Protein 3LYE (pdb70)

Sequence (285 aa):
EPFSGAKKLRHLLENTDELIVCPGVYDGLSARTAMELGFKSLYMTGAGTTASRLGQPDLAIAQLHDMRDNADMIANLDPFGPPLIADMDTGYGGPIMVARTVEHYIRSGVAGAHLEDQILTKKVVSRDEYLVRIRAAVATKRRLRSDFVLIARTDALQSLGYEECIERLRAARDEGADVGLLEGFRSKEQAAAAVAALAPWPLLLNSVENGHSPLITVEEAKAMGFRIMIFSFATLAPAYAAIRETLVRLRDHGVVGTPDGITPVRLFEVCGLQDAMEVDNGAGG

Structure (mmCIF, N/CA/C/O backbone):
data_3LYE
#
_entry.id   3LYE
#
_cell.length_a   82.736
_cell.length_b   82.736
_cell.length_c   73.846
_cell.angle_alpha   90.00
_cell.angle_beta   90.00
_cell.angle_gamma   90.00
#
_symmetry.space_group_name_H-M   'P 42 21 2'
#
loop_
_entity.id
_entity.type
_entity.pdbx_description
1 polymer 'Oxaloacetate acetyl hydrolase'
2 non-polymer 'CALCIUM ION'
3 water water
#
loop_
_atom_site.group_PDB
_atom_site.id
_atom_site.type_symbol
_atom_site.label_atom_id
_atom_site.label_alt_id
_atom_site.label_comp_id
_atom_site.label_asym_id
_atom_site.label_entity_id
_atom_site.label_seq_id
_atom_site.pdbx_PDB_ins_code
_atom_site.Cartn_x
_atom_site.Cartn_y
_atom_site.Cartn_z
_atom_site.occupancy
_atom_site.B_iso_or_equiv
_atom_site.auth_seq_id
_atom_site.auth_comp_id
_atom_site.auth_asym_id
_atom_site.auth_atom_id
_atom_site.pdbx_PDB_model_num
ATOM 1 N N . GLU A 1 8 ? 23.169 -15.400 -40.160 1.00 32.59 69 GLU A N 1
ATOM 2 C CA . GLU A 1 8 ? 23.963 -14.210 -40.381 1.00 28.70 69 GLU A CA 1
ATOM 3 C C . GLU A 1 8 ? 23.027 -12.989 -40.447 1.00 20.72 69 GLU A C 1
ATOM 4 O O . GLU A 1 8 ? 23.269 -12.074 -39.728 1.00 18.99 69 GLU A O 1
ATOM 10 N N . PRO A 1 9 ? 21.986 -12.944 -41.321 1.00 18.90 70 PRO A N 1
ATOM 11 C CA . PRO A 1 9 ? 21.156 -11.742 -41.252 1.00 16.01 70 PRO A CA 1
ATOM 12 C C . PRO A 1 9 ? 20.311 -11.773 -39.950 1.00 15.06 70 PRO A C 1
ATOM 13 O O . PRO A 1 9 ? 20.073 -12.833 -39.394 1.00 16.54 70 PRO A O 1
ATOM 17 N N . PHE A 1 10 ? 19.872 -10.608 -39.485 1.00 13.30 71 PHE A N 1
ATOM 18 C CA . PHE A 1 10 ? 19.027 -10.488 -38.290 1.00 13.89 71 PHE A CA 1
ATOM 19 C C . PHE A 1 10 ? 19.658 -11.076 -37.060 1.00 13.06 71 PHE A C 1
ATOM 20 O O . PHE A 1 10 ? 18.972 -11.602 -36.168 1.00 17.03 71 PHE A O 1
ATOM 28 N N . SER A 1 11 ? 20.984 -10.955 -36.983 1.00 11.07 72 SER A N 1
ATOM 29 C CA . SER A 1 11 ? 21.734 -11.511 -35.859 1.00 12.80 72 SER A CA 1
ATOM 30 C C . SER A 1 11 ? 22.303 -10.504 -34.876 1.00 11.02 72 SER A C 1
ATOM 31 O O . SER A 1 11 ? 23.307 -10.754 -34.228 1.00 11.18 72 SER A O 1
ATOM 34 N N . GLY A 1 12 ? 21.636 -9.383 -34.715 1.00 10.49 73 GLY A N 1
ATOM 35 C CA . GLY A 1 12 ? 22.114 -8.377 -33.805 1.00 9.29 73 GLY A CA 1
ATOM 36 C C . GLY A 1 12 ? 22.357 -8.833 -32.399 1.00 9.56 73 GLY A C 1
ATOM 37 O O . GLY A 1 12 ? 23.354 -8.439 -31.783 1.00 10.35 73 GLY A O 1
ATOM 38 N N . ALA A 1 13 ? 21.484 -9.677 -31.867 1.00 10.08 74 ALA A N 1
ATOM 39 C CA . ALA A 1 13 ? 21.696 -10.132 -30.492 1.00 9.70 74 ALA A CA 1
ATOM 40 C C . ALA A 1 13 ? 23.026 -10.888 -30.368 1.00 10.46 74 ALA A C 1
ATOM 41 O O . ALA A 1 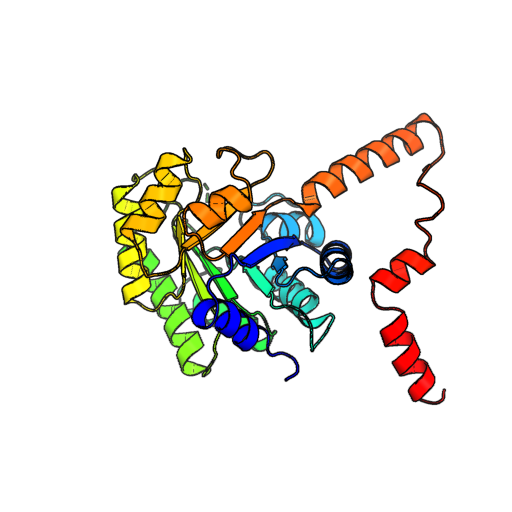13 ? 23.792 -10.687 -29.436 1.00 11.47 74 ALA A O 1
ATOM 43 N N . LYS A 1 14 ? 23.253 -11.796 -31.293 1.00 10.86 75 LYS A N 1
ATOM 44 C CA . LYS A 1 14 ? 24.488 -12.574 -31.310 1.00 13.58 75 LYS A CA 1
ATOM 45 C C . LYS A 1 14 ? 25.687 -11.619 -31.452 1.00 13.72 75 LYS A C 1
ATOM 46 O O . LYS A 1 14 ? 26.721 -11.762 -30.771 1.00 13.72 75 LYS A O 1
ATOM 52 N N . LYS A 1 15 ? 25.570 -10.610 -32.305 1.00 12.27 76 LYS A N 1
ATOM 53 C CA . LYS A 1 15 ? 26.664 -9.666 -32.486 1.00 14.03 76 LYS A CA 1
ATOM 54 C C . LYS A 1 15 ? 26.967 -8.845 -31.252 1.00 13.94 76 LYS A C 1
ATOM 55 O O . LYS A 1 15 ? 28.127 -8.606 -30.919 1.00 14.83 76 LYS A O 1
ATOM 61 N N . LEU A 1 16 ? 25.934 -8.373 -30.583 1.00 11.55 77 LEU A N 1
ATOM 62 C CA . LEU A 1 16 ? 26.144 -7.578 -29.392 1.00 12.28 77 LEU A CA 1
ATOM 63 C C . LEU A 1 16 ? 26.737 -8.452 -28.284 1.00 14.24 77 LEU A C 1
ATOM 64 O O . LEU A 1 16 ? 27.630 -8.046 -27.559 1.00 13.60 77 LEU A O 1
ATOM 69 N N . ARG A 1 17 ? 26.237 -9.667 -28.173 1.00 13.02 78 ARG A N 1
ATOM 70 C CA . ARG A 1 17 ? 26.734 -10.575 -27.143 1.00 12.91 78 ARG A CA 1
ATOM 71 C C . ARG A 1 17 ? 28.213 -10.856 -27.405 1.00 14.83 78 ARG A C 1
ATOM 72 O O . ARG A 1 17 ? 28.985 -10.958 -26.457 1.00 15.70 78 ARG A O 1
ATOM 80 N N . HIS A 1 18 ? 28.610 -10.975 -28.673 1.00 15.64 79 HIS A N 1
ATOM 81 C CA . HIS A 1 18 ? 30.016 -11.218 -29.001 1.00 17.02 79 HIS A CA 1
ATOM 82 C C . HIS A 1 18 ? 30.866 -10.019 -28.522 1.00 17.19 79 HIS A C 1
ATOM 83 O O . HIS A 1 18 ? 31.937 -10.178 -27.917 1.00 19.26 79 HIS A O 1
ATOM 90 N N . LEU A 1 19 ? 30.399 -8.805 -28.802 1.00 16.75 80 LEU A N 1
ATOM 91 C CA . LEU A 1 19 ? 31.152 -7.635 -28.370 1.00 16.92 80 LEU A CA 1
ATOM 92 C C . LEU A 1 19 ? 31.291 -7.626 -26.867 1.00 18.03 80 LEU A C 1
ATOM 93 O O . LEU A 1 19 ? 32.347 -7.301 -26.337 1.00 20.07 80 LEU A O 1
ATOM 98 N N . LEU A 1 20 ? 30.220 -7.977 -26.171 1.00 16.16 81 LEU A N 1
ATOM 99 C CA . LEU A 1 20 ? 30.245 -7.981 -24.71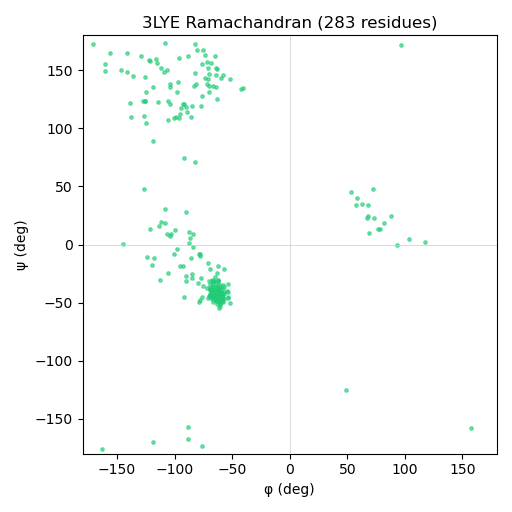8 1.00 16.02 81 LEU A CA 1
ATOM 100 C C . LEU A 1 20 ? 31.109 -9.049 -24.060 1.00 19.73 81 LEU A C 1
ATOM 101 O O . LEU A 1 20 ? 31.863 -8.772 -23.123 1.00 21.92 81 LEU A O 1
ATOM 106 N N . GLU A 1 21 ? 31.031 -10.258 -24.584 1.00 19.53 82 GLU A N 1
ATOM 107 C CA . GLU A 1 21 ? 31.770 -11.378 -24.017 1.00 21.74 82 GLU A CA 1
ATOM 108 C C . GLU A 1 21 ? 33.141 -11.621 -24.551 1.00 24.14 82 GLU A C 1
ATOM 109 O O . GLU A 1 21 ? 34.014 -12.060 -23.813 1.00 26.51 82 GLU A O 1
ATOM 115 N N . ASN A 1 22 ? 33.349 -11.304 -25.819 1.00 24.34 83 ASN A N 1
ATOM 116 C CA . ASN A 1 22 ? 34.648 -11.570 -26.426 1.00 26.63 83 ASN A CA 1
ATOM 117 C C . ASN A 1 22 ? 35.584 -10.400 -26.647 1.00 28.22 83 ASN A C 1
ATOM 118 O O . ASN A 1 22 ? 36.643 -10.561 -27.255 1.00 30.99 83 ASN A O 1
ATOM 123 N N . THR A 1 23 ? 35.202 -9.235 -26.137 1.00 26.53 84 THR A N 1
ATOM 124 C CA . THR A 1 23 ? 36.043 -8.055 -26.260 1.00 26.84 84 THR A CA 1
ATOM 125 C C . THR A 1 23 ? 35.949 -7.265 -24.960 1.00 27.58 84 THR A C 1
ATOM 126 O O . THR A 1 23 ? 35.078 -7.520 -24.129 1.00 25.69 84 THR A O 1
ATOM 130 N N . ASP A 1 24 ? 36.882 -6.334 -24.771 1.00 28.70 85 ASP A N 1
ATOM 131 C CA . ASP A 1 24 ? 36.882 -5.485 -23.582 1.00 28.67 85 ASP A CA 1
ATOM 132 C C . ASP A 1 24 ? 36.592 -4.038 -24.011 1.00 27.60 85 ASP A C 1
ATOM 133 O O . ASP A 1 24 ? 36.786 -3.086 -23.250 1.00 29.13 85 ASP A O 1
ATOM 138 N N . GLU A 1 25 ? 36.084 -3.875 -25.219 1.00 25.43 86 GLU A N 1
ATOM 139 C CA . GLU A 1 25 ? 35.819 -2.527 -25.668 1.00 26.72 86 GLU A CA 1
ATOM 140 C C . GLU A 1 25 ? 34.584 -1.905 -25.077 1.00 22.04 86 GLU A C 1
ATOM 141 O O . GLU A 1 25 ? 33.706 -2.583 -24.565 1.00 20.58 86 GLU A O 1
ATOM 147 N N . LEU A 1 26 ? 34.603 -0.582 -25.044 1.00 21.01 87 LEU A N 1
ATOM 148 C CA . LEU A 1 26 ? 33.455 0.181 -24.545 1.00 18.17 87 LEU A CA 1
ATOM 149 C C . LEU A 1 26 ? 32.584 0.278 -25.794 1.00 18.81 87 LEU A C 1
ATOM 150 O O . LEU A 1 26 ? 32.984 0.862 -26.789 1.00 19.54 87 LEU A O 1
ATOM 155 N N . ILE A 1 27 ? 31.379 -0.264 -25.725 1.00 16.73 88 ILE A N 1
ATOM 156 C CA . ILE A 1 27 ? 30.451 -0.262 -26.869 1.00 15.54 88 ILE A CA 1
ATOM 157 C C . ILE A 1 27 ? 29.681 1.055 -26.840 1.00 14.35 88 ILE A C 1
ATOM 158 O O . ILE A 1 27 ? 28.847 1.247 -25.965 1.00 16.50 88 ILE A O 1
ATOM 163 N N . VAL A 1 28 ? 29.967 1.939 -27.802 1.00 14.09 89 VAL A N 1
ATOM 164 C CA . VAL A 1 28 ? 29.382 3.262 -27.894 1.00 13.56 89 VAL A CA 1
ATOM 165 C C . VAL A 1 28 ? 28.145 3.211 -28.771 1.00 12.84 89 VAL A C 1
ATOM 166 O O . VAL A 1 28 ? 28.211 2.902 -29.952 1.00 13.63 89 VAL A O 1
ATOM 170 N N . CYS A 1 29 ? 27.021 3.600 -28.182 1.00 10.31 90 CYS A N 1
ATOM 171 C CA . CYS A 1 29 ? 25.737 3.565 -28.860 1.00 10.35 90 CYS A CA 1
ATOM 172 C C . CYS A 1 29 ? 25.022 4.880 -28.879 1.00 9.70 90 CYS A C 1
ATOM 173 O O . CYS A 1 29 ? 24.451 5.283 -27.877 1.00 11.79 90 CYS A O 1
ATOM 176 N N . PRO A 1 30 ? 25.030 5.523 -30.027 1.00 9.54 91 PRO A N 1
ATOM 177 C CA . PRO A 1 30 ? 24.321 6.802 -30.077 1.00 10.16 91 PRO A CA 1
ATOM 178 C C . PRO A 1 30 ? 22.812 6.591 -30.013 1.00 9.56 91 PRO A C 1
ATOM 179 O O . PRO A 1 30 ? 22.294 5.610 -30.577 1.00 9.47 91 PRO A O 1
ATOM 183 N N . GLY A 1 31 ? 22.126 7.494 -29.316 1.00 7.90 92 GLY A N 1
ATOM 184 C CA . GLY A 1 31 ? 20.678 7.432 -29.228 1.00 8.87 92 GLY A CA 1
ATOM 185 C C . GLY A 1 31 ? 20.040 7.944 -30.507 1.00 9.34 92 GLY A C 1
ATOM 186 O O . GLY A 1 31 ? 20.215 9.077 -30.885 1.00 12.37 92 GLY A O 1
ATOM 187 N N . VAL A 1 32 ? 19.290 7.070 -31.147 1.00 8.37 93 VAL A N 1
ATOM 188 C CA . VAL A 1 32 ? 18.565 7.297 -32.376 1.00 7.81 93 VAL A CA 1
ATOM 189 C C . VAL A 1 32 ? 17.081 7.151 -32.076 1.00 8.39 93 VAL A C 1
ATOM 190 O O . VAL A 1 32 ? 16.694 6.482 -31.138 1.00 9.58 93 VAL A O 1
ATOM 194 N N . TYR A 1 33 ? 16.253 7.718 -32.941 1.00 7.64 94 TYR A N 1
ATOM 195 C CA . TYR A 1 33 ? 14.839 7.723 -32.690 1.00 8.03 94 TYR A CA 1
ATOM 196 C C . TYR A 1 33 ? 13.924 7.601 -33.888 1.00 6.99 94 TYR A C 1
ATOM 197 O O . TYR A 1 33 ? 12.696 7.581 -33.730 1.00 8.35 94 TYR A O 1
ATOM 206 N N . ASP A 1 34 ? 14.500 7.493 -35.077 1.00 7.41 95 ASP A N 1
ATOM 207 C CA . ASP A 1 34 ? 13.737 7.395 -36.312 1.00 6.91 95 ASP A CA 1
ATOM 208 C C . ASP A 1 34 ? 14.638 6.867 -37.400 1.00 8.23 95 ASP A C 1
ATOM 209 O O . ASP A 1 34 ? 15.822 6.538 -37.136 1.00 7.46 95 ASP A O 1
ATOM 214 N N . GLY A 1 35 ? 14.127 6.801 -38.615 1.00 6.95 96 GLY A N 1
ATOM 215 C CA . GLY A 1 35 ? 14.906 6.248 -39.692 1.00 8.57 96 GLY A CA 1
ATOM 216 C C . GLY A 1 35 ? 16.079 7.107 -40.119 1.00 8.47 96 GLY A C 1
ATOM 217 O O . GLY A 1 35 ? 17.156 6.598 -40.378 1.00 9.09 96 GLY A O 1
ATOM 218 N N . LEU A 1 36 ? 15.882 8.417 -40.126 1.00 7.92 97 LEU A N 1
ATOM 219 C CA . LEU A 1 36 ? 16.941 9.317 -40.523 1.00 9.46 97 LEU A CA 1
ATOM 220 C C . LEU A 1 36 ? 18.096 9.290 -39.529 1.00 8.72 97 LEU A C 1
ATOM 221 O O . LEU A 1 36 ? 19.253 9.163 -39.906 1.00 9.53 97 LEU A O 1
ATOM 226 N N . SER A 1 37 ? 17.788 9.427 -38.250 1.00 8.56 98 SER A N 1
ATOM 227 C CA . SER A 1 37 ? 18.837 9.408 -37.238 1.00 8.40 98 SER A CA 1
ATOM 228 C C . SER A 1 37 ? 19.565 8.048 -37.255 1.00 7.61 98 SER A C 1
ATOM 229 O O . SER A 1 37 ? 20.797 7.986 -37.192 1.00 9.06 98 SER A O 1
ATOM 232 N N . ALA A 1 38 ? 18.829 6.955 -37.366 1.00 8.03 99 ALA A N 1
ATOM 233 C CA . ALA A 1 38 ? 19.461 5.647 -37.413 1.00 8.48 99 ALA A CA 1
ATOM 234 C C . ALA A 1 38 ? 20.339 5.474 -38.657 1.00 8.52 99 ALA A C 1
ATOM 235 O O . ALA A 1 38 ? 21.479 4.987 -38.579 1.00 9.38 99 ALA A O 1
ATOM 237 N N . ARG A 1 39 ? 19.827 5.887 -39.811 1.00 8.89 100 ARG A N 1
ATOM 238 C CA . ARG A 1 39 ? 20.599 5.764 -41.051 1.00 8.92 100 ARG A CA 1
ATOM 239 C C . ARG A 1 39 ? 21.875 6.611 -40.987 1.00 8.86 100 ARG A C 1
ATOM 240 O O . ARG A 1 39 ? 22.896 6.234 -41.542 1.00 10.24 100 ARG A O 1
ATOM 248 N N . THR A 1 40 ? 21.799 7.746 -40.308 1.00 8.98 101 THR A N 1
ATOM 249 C CA . THR A 1 40 ? 22.974 8.616 -40.201 1.00 9.37 101 THR A CA 1
ATOM 250 C C . THR A 1 40 ? 24.043 7.941 -39.326 1.00 10.39 101 THR A C 1
ATOM 251 O O . THR A 1 40 ? 25.232 7.933 -39.642 1.00 11.00 101 THR A O 1
ATOM 255 N N . ALA A 1 41 ? 23.628 7.369 -38.208 1.00 9.56 102 ALA A N 1
ATOM 256 C CA . ALA A 1 41 ? 24.562 6.656 -37.338 1.00 10.20 102 ALA A CA 1
ATOM 257 C C . ALA A 1 41 ? 25.204 5.495 -38.103 1.00 10.07 102 ALA A C 1
ATOM 258 O O . ALA A 1 41 ? 26.378 5.196 -37.934 1.00 11.50 102 ALA A O 1
ATOM 260 N N . MET A 1 42 ? 24.418 4.835 -38.954 1.00 10.20 103 MET A N 1
ATOM 261 C CA . MET A 1 42 ? 24.909 3.718 -39.772 1.00 11.83 103 MET A CA 1
ATOM 262 C C . MET A 1 42 ? 25.930 4.213 -40.795 1.00 12.92 103 MET A C 1
ATOM 263 O O . MET A 1 42 ? 26.979 3.605 -40.957 1.00 14.57 103 MET A O 1
ATOM 268 N N . GLU A 1 43 ? 25.630 5.327 -41.449 1.00 12.47 104 GLU A N 1
ATOM 269 C CA . GLU A 1 43 ? 26.512 5.922 -42.444 1.00 13.79 104 GLU A CA 1
ATOM 270 C C . GLU A 1 43 ? 27.884 6.202 -41.823 1.00 13.09 104 GLU A C 1
ATOM 271 O O . GLU A 1 43 ? 28.926 6.001 -42.458 1.00 14.65 104 GLU A O 1
ATOM 277 N N . LEU A 1 44 ? 27.878 6.603 -40.558 1.00 12.84 105 LEU A N 1
ATOM 278 C CA . LEU A 1 44 ? 29.105 6.969 -39.856 1.00 12.94 105 LEU A CA 1
ATOM 279 C C . LEU A 1 44 ? 29.856 5.815 -39.252 1.00 15.38 105 LEU A C 1
ATOM 280 O O . LEU A 1 44 ? 30.928 6.002 -38.684 1.00 16.94 105 LEU A O 1
ATOM 285 N N . GLY A 1 45 ? 29.320 4.610 -39.374 1.00 14.65 106 GLY A N 1
ATOM 286 C CA . GLY A 1 45 ? 29.993 3.444 -38.856 1.00 14.80 106 GLY A CA 1
ATOM 287 C C . GLY A 1 45 ? 29.918 3.039 -37.402 1.00 13.56 106 GLY A C 1
ATOM 288 O O . GLY A 1 45 ? 30.750 2.264 -36.923 1.00 16.23 106 GLY A O 1
ATOM 289 N N . PHE A 1 46 ? 28.932 3.550 -36.685 1.00 13.09 107 PHE A N 1
ATOM 290 C CA . PHE A 1 46 ? 28.761 3.184 -35.285 1.00 13.10 107 PHE A CA 1
ATOM 291 C C . PHE A 1 46 ? 28.546 1.669 -35.257 1.00 14.94 107 PHE A C 1
ATOM 292 O O . PHE A 1 46 ? 27.863 1.119 -36.110 1.00 16.05 107 PHE A O 1
ATOM 300 N N . LYS A 1 47 ? 29.099 1.029 -34.238 1.00 14.50 108 LYS A N 1
ATOM 301 C CA . LYS A 1 47 ? 29.049 -0.428 -34.089 1.00 15.17 108 LYS A CA 1
ATOM 302 C C . LYS A 1 47 ? 27.832 -0.961 -33.409 1.00 12.42 108 LYS A C 1
ATOM 303 O O . LYS A 1 47 ? 27.611 -2.153 -33.420 1.00 13.97 108 LYS A O 1
ATOM 309 N N . SER A 1 48 ? 27.060 -0.080 -32.805 1.00 12.11 109 SER A N 1
ATOM 310 C CA . SER A 1 48 ? 25.828 -0.417 -32.114 1.00 11.35 109 SER A CA 1
ATOM 311 C C . SER A 1 48 ? 25.025 0.862 -32.005 1.00 10.32 109 SER A C 1
ATOM 312 O O . SER A 1 48 ? 25.591 1.954 -31.942 1.00 11.04 109 SER A O 1
ATOM 315 N N . LEU A 1 49 ? 23.712 0.726 -32.003 1.00 9.64 110 LEU A N 1
ATOM 316 C CA . LEU A 1 49 ? 22.807 1.864 -31.903 1.00 8.90 110 LEU A CA 1
ATOM 317 C C . LEU A 1 49 ? 21.926 1.691 -30.681 1.00 8.95 110 LEU A C 1
ATOM 318 O O . LEU A 1 49 ? 21.734 0.563 -30.214 1.00 9.61 110 LEU A O 1
ATOM 323 N N . TYR A 1 50 ? 21.379 2.795 -30.177 1.00 8.73 111 TYR A N 1
ATOM 324 C CA . TYR A 1 50 ? 20.482 2.761 -29.039 1.00 7.97 111 TYR A CA 1
ATOM 325 C C . TYR A 1 50 ? 19.176 3.488 -29.442 1.00 8.76 111 TYR A C 1
ATOM 326 O O . TYR A 1 50 ? 19.204 4.655 -29.882 1.00 10.11 111 TYR A O 1
ATOM 335 N N . MET A 1 51 ? 18.034 2.830 -29.342 1.00 7.74 112 MET A N 1
ATOM 336 C CA . MET A 1 51 ? 16.768 3.470 -29.643 1.00 8.29 112 MET A CA 1
ATOM 337 C C . MET A 1 51 ? 16.177 3.998 -28.355 1.00 8.06 112 MET A C 1
ATOM 338 O O . MET A 1 51 ? 15.810 3.251 -27.443 1.00 8.53 112 MET A O 1
ATOM 343 N N . THR A 1 52 ? 16.020 5.311 -28.310 1.00 9.08 113 THR A N 1
ATOM 344 C CA . THR A 1 52 ? 15.497 5.974 -27.139 1.00 9.48 113 THR A CA 1
ATOM 345 C C . THR A 1 52 ? 13.990 5.969 -27.041 1.00 9.19 113 THR A C 1
ATOM 346 O O . THR A 1 52 ? 13.276 6.031 -28.025 1.00 9.67 113 THR A O 1
ATOM 350 N N . GLY A 1 53 ? 13.495 5.932 -25.813 1.00 10.10 114 GLY A N 1
ATOM 351 C CA . GLY A 1 53 ? 12.064 5.977 -25.558 1.00 9.84 114 GLY A CA 1
ATOM 352 C C . GLY A 1 53 ? 11.535 7.404 -25.726 1.00 9.45 114 GLY A C 1
ATOM 353 O O . GLY A 1 53 ? 10.482 7.626 -26.322 1.00 9.03 114 GLY A O 1
ATOM 354 N N . ALA A 1 54 ? 12.244 8.387 -25.177 1.00 8.30 115 ALA A N 1
ATOM 355 C CA . ALA A 1 54 ? 11.815 9.778 -25.290 1.00 8.43 115 ALA A CA 1
ATOM 356 C C . ALA A 1 54 ? 11.796 10.189 -26.746 1.00 8.87 115 ALA A C 1
ATOM 357 O O . ALA A 1 54 ? 10.920 10.914 -27.163 1.00 8.55 115 ALA A O 1
ATOM 359 N N . GLY A 1 55 ? 12.798 9.756 -27.506 1.00 8.89 116 GLY A N 1
ATOM 360 C CA . GLY A 1 55 ? 12.884 10.122 -28.909 1.00 8.19 116 GLY A CA 1
ATOM 361 C C . GLY A 1 55 ? 11.783 9.438 -29.707 1.00 8.05 116 GLY A C 1
ATOM 362 O O . GLY A 1 55 ? 11.176 10.061 -30.593 1.00 8.03 116 GLY A O 1
ATOM 363 N N . THR A 1 56 ? 11.540 8.164 -29.432 1.00 7.60 117 THR A N 1
ATOM 364 C CA . THR A 1 56 ? 10.473 7.470 -30.124 1.00 7.77 117 THR A CA 1
ATOM 365 C C . THR A 1 56 ? 9.141 8.189 -29.863 1.00 7.17 117 THR A C 1
ATOM 366 O O . THR A 1 56 ? 8.342 8.419 -30.773 1.00 8.06 117 THR A O 1
ATOM 370 N N . THR A 1 57 ? 8.923 8.585 -28.610 1.00 7.03 118 THR A N 1
ATOM 371 C CA . THR A 1 57 ? 7.693 9.259 -28.248 1.00 6.92 118 THR A CA 1
ATOM 372 C C . THR A 1 57 ? 7.562 10.622 -28.930 1.00 7.48 118 THR A C 1
ATOM 373 O O . THR A 1 57 ? 6.503 10.962 -29.472 1.00 7.90 118 THR A O 1
ATOM 377 N N . ALA A 1 58 ? 8.637 11.397 -28.893 1.00 7.87 119 ALA A N 1
ATOM 378 C CA . ALA A 1 58 ? 8.593 12.704 -29.503 1.00 8.28 119 ALA A CA 1
ATOM 379 C C . ALA A 1 58 ? 8.395 12.627 -30.999 1.00 8.27 119 ALA A C 1
ATOM 380 O O . ALA A 1 58 ? 7.605 13.410 -31.562 1.00 8.44 119 ALA A O 1
ATOM 382 N N . SER A 1 59 ? 9.115 11.728 -31.650 1.00 7.59 120 SER A N 1
ATOM 383 C CA . SER A 1 59 ? 9.038 11.643 -33.104 1.00 6.97 120 SER A CA 1
ATOM 384 C C . SER A 1 59 ? 7.823 10.927 -33.661 1.00 6.86 120 SER A C 1
ATOM 385 O O . SER A 1 59 ? 7.165 11.447 -34.564 1.00 7.60 120 SER A O 1
ATOM 388 N N . ARG A 1 60 ? 7.542 9.742 -33.140 1.00 7.59 121 ARG A N 1
ATOM 389 C CA . ARG A 1 60 ? 6.397 9.017 -33.629 1.00 7.72 121 ARG A CA 1
ATOM 390 C C . ARG A 1 60 ? 5.078 9.501 -33.126 1.00 8.28 121 ARG A C 1
ATOM 391 O O . ARG A 1 60 ? 4.058 9.361 -33.827 1.00 9.69 121 ARG A O 1
ATOM 399 N N . LEU A 1 61 ? 5.057 10.068 -31.931 1.00 8.10 122 LEU A N 1
ATOM 400 C CA . LEU A 1 61 ? 3.789 10.525 -31.346 1.00 8.39 122 LEU A CA 1
ATOM 401 C C . LEU A 1 61 ? 3.661 12.006 -31.064 1.00 8.59 122 LEU A C 1
ATOM 402 O O . LEU A 1 61 ? 2.570 12.488 -30.816 1.00 9.32 122 LEU A O 1
ATOM 407 N N . GLY A 1 62 ? 4.763 12.725 -31.135 1.00 8.44 123 GLY A N 1
ATOM 408 C CA . GLY A 1 62 ? 4.723 14.141 -30.844 1.00 7.87 123 GLY A CA 1
ATOM 409 C C . GLY A 1 62 ? 4.313 14.455 -29.410 1.00 8.76 123 GLY A C 1
ATOM 410 O O . GLY A 1 62 ? 3.728 15.513 -29.140 1.00 9.53 123 GLY A O 1
ATOM 411 N N . GLN A 1 63 ? 4.720 13.593 -28.476 1.00 8.02 124 GLN A N 1
ATOM 412 C CA . GLN A 1 63 ? 4.360 13.715 -27.087 1.00 7.63 124 GLN A CA 1
ATOM 413 C C . GLN A 1 63 ? 5.555 13.651 -26.152 1.00 8.73 124 GLN A C 1
ATOM 414 O O . GLN A 1 63 ? 6.639 13.261 -26.587 1.00 8.39 124 GLN A O 1
ATOM 420 N N . PRO A 1 64 ? 5.379 14.108 -24.903 1.00 10.69 125 PRO A N 1
ATOM 421 C CA . PRO A 1 64 ? 6.465 14.063 -23.934 1.00 11.00 125 PRO A CA 1
ATOM 422 C C . PRO A 1 64 ? 6.659 12.637 -23.426 1.00 11.66 125 PRO A C 1
ATOM 423 O O . PRO A 1 64 ? 5.784 11.798 -23.542 1.00 11.97 125 PRO A O 1
ATOM 427 N N . ASP A 1 65 ? 7.779 12.415 -22.750 1.00 12.28 126 ASP A N 1
ATOM 428 C CA . ASP A 1 65 ? 8.149 11.083 -22.243 1.00 11.16 126 ASP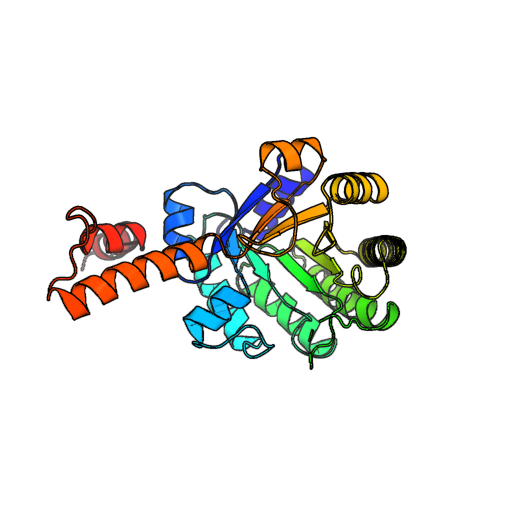 A CA 1
ATOM 429 C C . ASP A 1 65 ? 7.470 10.763 -20.928 1.00 12.90 126 ASP A C 1
ATOM 430 O O . ASP A 1 65 ? 8.122 10.690 -19.905 1.00 15.24 126 ASP A O 1
ATOM 435 N N . LEU A 1 66 ? 6.158 10.529 -21.006 1.00 12.04 127 LEU A N 1
ATOM 436 C CA . LEU A 1 66 ? 5.317 10.254 -19.847 1.00 11.89 127 LEU A CA 1
ATOM 437 C C . LEU A 1 66 ? 4.499 8.965 -19.974 1.00 13.38 127 LEU A C 1
ATOM 438 O O . LEU A 1 66 ? 3.295 8.933 -19.751 1.00 14.87 127 LEU A O 1
ATOM 443 N N . ALA A 1 67 ? 5.158 7.895 -20.381 1.00 13.06 128 ALA A N 1
ATOM 444 C CA . ALA A 1 67 ? 4.517 6.589 -20.545 1.00 12.98 128 ALA A CA 1
ATOM 445 C C . ALA A 1 67 ? 3.354 6.627 -21.522 1.00 13.13 128 ALA A C 1
ATOM 446 O O . ALA A 1 67 ? 2.324 5.995 -21.340 1.00 18.87 128 ALA A O 1
ATOM 448 N N . ILE A 1 68 ? 3.552 7.382 -22.595 1.00 10.58 129 ILE A N 1
ATOM 449 C CA . ILE A 1 68 ? 2.558 7.549 -23.663 1.00 10.22 129 ILE A CA 1
ATOM 450 C C . ILE A 1 68 ? 2.845 6.482 -24.722 1.00 11.31 129 ILE A C 1
ATOM 451 O O . ILE A 1 68 ? 1.911 5.862 -25.266 1.00 12.43 129 ILE A O 1
ATOM 456 N N . ALA A 1 69 ? 4.100 6.291 -25.091 1.00 10.57 130 ALA A N 1
ATOM 457 C CA . ALA A 1 69 ? 4.426 5.222 -26.024 1.00 8.72 130 ALA A CA 1
ATOM 458 C C . ALA A 1 69 ? 4.213 3.892 -25.270 1.00 9.20 130 ALA A C 1
ATOM 459 O O . ALA A 1 69 ? 4.634 3.759 -24.111 1.00 11.91 130 ALA A O 1
ATOM 461 N N . GLN A 1 70 ? 3.587 2.930 -25.935 1.00 8.94 131 GLN A N 1
ATOM 462 C CA . GLN A 1 70 ? 3.346 1.607 -25.350 1.00 9.14 131 GLN A CA 1
ATOM 463 C C . GLN A 1 70 ? 4.068 0.569 -26.203 1.00 9.08 131 GLN A C 1
ATOM 464 O O . GLN A 1 70 ? 4.881 0.920 -27.089 1.00 9.51 131 GLN A O 1
ATOM 470 N N . LEU A 1 71 ? 3.807 -0.700 -25.965 1.00 9.58 132 LEU A N 1
ATOM 471 C CA . LEU A 1 71 ? 4.514 -1.732 -26.705 1.00 9.80 132 LEU A CA 1
ATOM 472 C C . LEU A 1 71 ? 4.446 -1.591 -28.210 1.00 9.45 132 LEU A C 1
ATOM 473 O O . LEU A 1 71 ? 5.468 -1.705 -28.879 1.00 10.41 132 LEU A O 1
ATOM 478 N N . HIS A 1 72 ? 3.274 -1.321 -28.763 1.00 9.48 133 HIS A N 1
ATOM 479 C CA . HIS A 1 72 ? 3.172 -1.226 -30.189 1.00 10.13 133 HIS A CA 1
ATOM 480 C C . HIS A 1 72 ? 4.106 -0.186 -30.775 1.00 9.99 133 HIS A C 1
ATOM 481 O O . HIS A 1 72 ? 4.775 -0.434 -31.782 1.00 9.79 133 HIS A O 1
ATOM 488 N N . ASP A 1 73 ? 4.125 0.996 -30.180 1.00 10.13 134 ASP A N 1
ATOM 489 C CA . ASP A 1 73 ? 4.978 2.067 -30.671 1.00 9.64 134 ASP A CA 1
ATOM 490 C C . ASP A 1 73 ? 6.457 1.755 -30.616 1.00 8.01 134 ASP A C 1
ATOM 491 O O . ASP A 1 73 ? 7.236 2.038 -31.519 1.00 8.99 134 ASP A O 1
ATOM 496 N N . MET A 1 74 ? 6.834 1.197 -29.482 1.00 8.10 135 MET A N 1
ATOM 497 C CA . MET A 1 74 ? 8.232 0.840 -29.265 1.00 7.84 135 MET A CA 1
ATOM 498 C C . MET A 1 74 ? 8.705 -0.286 -30.144 1.00 7.79 135 MET A C 1
ATOM 499 O O . MET A 1 74 ? 9.767 -0.192 -30.751 1.00 8.28 135 MET A O 1
ATOM 504 N N . ARG A 1 75 ? 7.909 -1.332 -30.250 1.00 8.86 136 ARG A N 1
ATOM 505 C CA . ARG A 1 75 ? 8.300 -2.434 -31.092 1.00 8.60 136 ARG A CA 1
ATOM 506 C C . ARG A 1 75 ? 8.318 -1.985 -32.548 1.00 8.61 136 ARG A C 1
ATOM 507 O O . ARG A 1 75 ? 9.211 -2.354 -33.290 1.00 9.35 136 ARG A O 1
ATOM 515 N N . ASP A 1 76 ? 7.331 -1.207 -32.973 1.00 9.45 137 ASP A N 1
ATOM 516 C CA . ASP A 1 76 ? 7.346 -0.793 -34.367 1.00 10.53 137 ASP A CA 1
ATOM 517 C C . ASP A 1 76 ? 8.575 0.011 -34.713 1.00 8.19 137 ASP A C 1
ATOM 518 O O . ASP A 1 76 ? 9.174 -0.180 -35.773 1.00 8.63 137 ASP A O 1
ATOM 523 N N . ASN A 1 77 ? 8.979 0.935 -33.846 1.00 7.61 138 ASN A N 1
ATOM 524 C CA . ASN A 1 77 ? 10.155 1.737 -34.148 1.00 8.13 138 ASN A CA 1
ATOM 525 C C . ASN A 1 77 ? 11.416 0.891 -34.096 1.00 8.14 138 ASN A C 1
ATOM 526 O O . ASN A 1 77 ? 12.301 1.055 -34.923 1.00 8.65 138 ASN A O 1
ATOM 531 N N . ALA A 1 78 ? 11.507 -0.015 -33.142 1.00 7.36 139 ALA A N 1
ATOM 532 C CA . ALA A 1 78 ? 12.687 -0.853 -33.022 1.00 7.07 139 ALA A CA 1
ATOM 533 C C . ALA A 1 78 ? 12.806 -1.835 -34.171 1.00 7.93 139 ALA A C 1
ATOM 534 O O . ALA A 1 78 ? 13.882 -2.078 -34.651 1.00 8.06 139 ALA A O 1
ATOM 536 N N . ASP A 1 79 ? 11.697 -2.401 -34.596 1.00 7.71 140 ASP A N 1
ATOM 537 C CA . ASP A 1 79 ? 11.658 -3.353 -35.702 1.00 8.37 140 ASP A CA 1
ATOM 538 C C . ASP A 1 79 ? 12.153 -2.619 -36.969 1.00 9.63 140 ASP A C 1
ATOM 539 O O . ASP A 1 79 ? 12.945 -3.125 -37.760 1.00 10.85 140 ASP A O 1
ATOM 544 N N . MET A 1 80 ? 11.686 -1.391 -37.146 1.00 7.92 141 MET A N 1
ATOM 545 C CA . MET A 1 80 ? 12.107 -0.612 -38.280 1.00 7.72 141 MET A CA 1
ATOM 546 C C . MET A 1 80 ? 13.617 -0.331 -38.228 1.00 8.37 141 MET A C 1
ATOM 547 O O . MET A 1 80 ? 14.351 -0.586 -39.189 1.00 9.10 141 MET A O 1
ATOM 552 N N . ILE A 1 81 ? 14.089 0.173 -37.101 1.00 8.06 142 ILE A N 1
ATOM 553 C CA . ILE A 1 81 ? 15.492 0.542 -37.011 1.00 7.57 142 ILE A CA 1
ATOM 554 C C . ILE A 1 81 ? 16.459 -0.609 -37.084 1.00 7.27 142 ILE A C 1
ATOM 555 O O . ILE A 1 81 ? 17.455 -0.541 -37.801 1.00 8.37 142 ILE A O 1
ATOM 560 N N . ALA A 1 82 ? 16.180 -1.679 -36.356 1.00 7.48 143 ALA A N 1
ATOM 561 C CA . ALA A 1 82 ? 17.101 -2.793 -36.330 1.00 9.16 143 ALA A CA 1
ATOM 562 C C . ALA A 1 82 ? 17.309 -3.485 -37.631 1.00 9.30 143 ALA A C 1
ATOM 563 O O . ALA A 1 82 ? 18.368 -4.071 -37.844 1.00 9.00 143 ALA A O 1
ATOM 565 N N . ASN A 1 83 ? 16.326 -3.383 -38.516 1.00 7.86 144 ASN A N 1
ATOM 566 C CA . ASN A 1 83 ? 16.357 -4.093 -39.785 1.00 8.32 144 ASN A CA 1
ATOM 567 C C . ASN A 1 83 ? 16.617 -3.310 -41.042 1.00 9.99 144 ASN A C 1
ATOM 568 O O . ASN A 1 83 ? 16.497 -3.840 -42.142 1.00 12.09 144 ASN A O 1
ATOM 573 N N . LEU A 1 84 ? 16.978 -2.058 -40.870 1.00 9.13 145 LEU A N 1
ATOM 574 C CA . LEU A 1 84 ? 17.300 -1.209 -42.014 1.00 8.67 145 LEU A CA 1
ATOM 575 C C . LEU A 1 84 ? 18.365 -1.934 -42.852 1.00 10.04 145 LEU A C 1
ATOM 576 O O . LEU A 1 84 ? 18.321 -1.887 -44.078 1.00 11.74 145 LEU A O 1
ATOM 581 N N . ASP A 1 85 ? 19.329 -2.553 -42.173 1.00 10.02 146 ASP A N 1
ATOM 582 C CA . ASP A 1 85 ? 20.347 -3.337 -42.819 1.00 11.17 146 ASP A CA 1
ATOM 583 C C . ASP A 1 85 ? 20.296 -4.709 -42.101 1.00 13.75 146 ASP A C 1
ATOM 584 O O . ASP A 1 85 ? 20.631 -4.808 -40.928 1.00 14.01 146 ASP A O 1
ATOM 589 N N . PRO A 1 86 ? 19.838 -5.768 -42.789 1.00 13.55 147 PRO A N 1
ATOM 590 C CA . PRO A 1 86 ? 19.799 -7.087 -42.130 1.00 14.01 147 PRO A CA 1
ATOM 591 C C . PRO A 1 86 ? 21.167 -7.544 -41.614 1.00 13.23 147 PRO A C 1
ATOM 592 O O . PRO A 1 86 ? 21.242 -8.419 -40.755 1.00 14.15 147 PRO A O 1
ATOM 596 N N . PHE A 1 87 ? 22.236 -6.972 -42.157 1.00 12.48 148 PHE A N 1
ATOM 597 C CA . PHE A 1 87 ? 23.591 -7.336 -41.759 1.00 14.98 148 PHE A CA 1
ATOM 598 C C . PHE A 1 87 ? 24.280 -6.209 -41.023 1.00 18.44 148 PHE A C 1
ATOM 599 O O . PHE A 1 87 ? 25.491 -6.242 -40.854 1.00 19.29 148 PHE A O 1
ATOM 607 N N . GLY A 1 88 ? 23.495 -5.272 -40.507 1.00 15.92 149 GLY A N 1
ATOM 608 C CA . GLY A 1 88 ? 24.031 -4.125 -39.818 1.00 14.90 149 GLY A CA 1
ATOM 609 C C . GLY A 1 88 ? 24.290 -4.220 -38.339 1.00 13.15 149 GLY A C 1
ATOM 610 O O . GLY A 1 88 ? 24.318 -5.297 -37.770 1.00 13.07 149 GLY A O 1
ATOM 611 N N . PRO A 1 89 ? 24.525 -3.069 -37.715 1.00 13.69 150 PRO A N 1
ATOM 612 C CA . PRO A 1 89 ? 24.840 -3.030 -36.293 1.00 12.34 150 PRO A CA 1
ATOM 613 C C . PRO A 1 89 ? 23.714 -3.371 -35.359 1.00 9.46 150 PRO A C 1
ATOM 614 O O . PRO A 1 89 ? 22.570 -3.086 -35.668 1.00 11.39 150 PRO A O 1
ATOM 618 N N . PRO A 1 90 ? 24.049 -4.007 -34.218 1.00 8.91 151 PRO A N 1
ATOM 619 C CA . PRO A 1 90 ? 23.022 -4.342 -33.253 1.00 9.52 151 PRO A CA 1
ATOM 620 C C . PRO A 1 90 ? 22.346 -3.098 -32.666 1.00 8.73 151 PRO A C 1
ATOM 621 O O . PRO A 1 90 ? 22.949 -2.024 -32.526 1.00 10.07 151 PRO A O 1
ATOM 625 N N . LEU A 1 91 ? 21.087 -3.284 -32.297 1.00 8.24 152 LEU A N 1
ATOM 626 C CA . LEU A 1 91 ? 20.279 -2.278 -31.689 1.00 8.48 152 LEU A CA 1
ATOM 627 C C . LEU A 1 91 ? 19.875 -2.614 -30.233 1.00 7.94 152 LEU A C 1
ATOM 628 O O . LEU A 1 91 ? 19.357 -3.704 -29.977 1.00 8.64 152 LEU A O 1
ATOM 633 N N . ILE A 1 92 ? 20.218 -1.720 -29.303 1.00 7.60 153 ILE A N 1
ATOM 634 C CA . ILE A 1 92 ? 19.777 -1.828 -27.926 1.00 7.10 153 ILE A CA 1
ATOM 635 C C . ILE A 1 92 ? 18.556 -0.882 -27.882 1.00 6.92 153 ILE A C 1
ATOM 636 O O . ILE A 1 92 ? 18.672 0.265 -28.354 1.00 8.87 153 ILE A O 1
ATOM 641 N N . ALA A 1 93 ? 17.417 -1.319 -27.338 1.00 7.79 154 ALA A N 1
ATOM 642 C CA . ALA A 1 93 ? 16.243 -0.486 -27.253 1.00 8.42 154 ALA A CA 1
ATOM 643 C C . ALA A 1 93 ? 15.707 -0.379 -25.849 1.00 9.30 154 ALA A C 1
ATOM 644 O O . ALA A 1 93 ? 15.798 -1.309 -25.062 1.00 10.56 154 ALA A O 1
ATOM 646 N N . ASP A 1 94 ? 15.200 0.802 -25.524 1.00 8.35 155 ASP A N 1
ATOM 647 C CA . ASP A 1 94 ? 14.545 0.999 -24.255 1.00 8.10 155 ASP A CA 1
ATOM 648 C C . ASP A 1 94 ? 13.299 0.105 -24.242 1.00 9.52 155 ASP A C 1
ATOM 649 O O . ASP A 1 94 ? 12.630 -0.008 -25.285 1.00 8.62 155 ASP A O 1
ATOM 654 N N . MET A 1 95 ? 13.047 -0.607 -23.141 1.00 8.46 156 MET A N 1
ATOM 655 C CA . MET A 1 95 ? 11.821 -1.378 -23.004 1.00 8.54 156 MET A CA 1
ATOM 656 C C . MET A 1 95 ? 11.046 -0.897 -21.753 1.00 8.79 156 MET A C 1
ATOM 657 O O . MET A 1 95 ? 10.129 -1.551 -21.275 1.00 9.48 156 MET A O 1
ATOM 662 N N . ASP A 1 96 ? 11.460 0.255 -21.218 1.00 9.37 157 ASP A N 1
ATOM 663 C CA . ASP A 1 96 ? 10.779 0.856 -20.087 1.00 9.62 157 ASP A CA 1
ATOM 664 C C . ASP A 1 96 ? 10.545 -0.173 -18.960 1.00 10.36 157 ASP A C 1
ATOM 665 O O . ASP A 1 96 ? 11.527 -0.746 -18.487 1.00 11.09 157 ASP A O 1
ATOM 670 N N . THR A 1 97 ? 9.306 -0.345 -18.510 1.00 9.39 158 THR A N 1
ATOM 671 C CA . THR A 1 97 ? 9.010 -1.289 -17.465 1.00 10.62 158 THR A CA 1
ATOM 672 C C . THR A 1 97 ? 8.357 -2.569 -18.042 1.00 11.62 158 THR A C 1
ATOM 673 O O . THR A 1 97 ? 7.926 -3.453 -17.293 1.00 11.66 158 THR A O 1
ATOM 677 N N . GLY A 1 98 ? 8.341 -2.709 -19.366 1.00 9.57 159 GLY A N 1
ATOM 678 C CA . GLY A 1 98 ? 7.730 -3.873 -19.962 1.00 9.91 159 GLY A CA 1
ATOM 679 C C . GLY A 1 98 ? 6.279 -3.685 -20.341 1.00 11.18 159 GLY A C 1
ATOM 680 O O . GLY A 1 98 ? 5.646 -4.626 -20.787 1.00 11.97 159 GLY A O 1
ATOM 681 N N . TYR A 1 99 ? 5.737 -2.500 -20.085 1.00 11.07 160 TYR A N 1
ATOM 682 C CA . TYR A 1 99 ? 4.375 -2.140 -20.488 1.00 11.31 160 TYR A CA 1
ATOM 683 C C . TYR A 1 99 ? 3.221 -2.855 -19.842 1.00 11.65 160 TYR A C 1
ATOM 684 O O . TYR A 1 99 ? 2.134 -2.878 -20.374 1.00 15.29 160 TYR A O 1
ATOM 693 N N . GLY A 1 100 ? 3.461 -3.393 -18.673 1.00 11.03 161 GLY A N 1
ATOM 694 C CA . GLY A 1 100 ? 2.434 -4.092 -17.928 1.00 11.10 161 GLY A CA 1
ATOM 695 C C . GLY A 1 100 ? 3.052 -5.073 -16.932 1.00 12.17 161 GLY A C 1
ATOM 696 O O . GLY A 1 100 ? 4.207 -4.929 -16.529 1.00 13.63 161 GLY A O 1
ATOM 697 N N . GLY A 1 101 ? 2.271 -6.068 -16.533 1.00 12.48 162 GLY A N 1
ATOM 698 C CA . GLY A 1 101 ? 2.705 -7.102 -15.614 1.00 12.29 162 GLY A CA 1
ATOM 699 C C . GLY A 1 101 ? 3.600 -8.063 -16.380 1.00 11.45 162 GLY A C 1
ATOM 700 O O . GLY A 1 101 ? 3.941 -7.866 -17.548 1.00 10.95 162 GLY A O 1
ATOM 701 N N . PRO A 1 102 ? 3.979 -9.158 -15.738 1.00 10.89 163 PRO A N 1
ATOM 702 C CA . PRO A 1 102 ? 4.869 -10.144 -16.358 1.00 11.54 163 PRO A CA 1
ATOM 703 C C . PRO A 1 102 ? 4.422 -10.663 -17.705 1.00 11.10 163 PRO A C 1
ATOM 704 O O . PRO A 1 102 ? 5.269 -10.949 -18.533 1.00 10.64 163 PRO A O 1
ATOM 708 N N . ILE A 1 103 ? 3.127 -10.795 -17.915 1.00 11.10 164 ILE A N 1
ATOM 709 C CA . ILE A 1 103 ? 2.666 -11.256 -19.219 1.00 10.01 164 ILE A CA 1
ATOM 710 C C . ILE A 1 103 ? 3.120 -10.285 -20.316 1.00 10.12 164 ILE A C 1
ATOM 711 O O . ILE A 1 103 ? 3.536 -10.700 -21.385 1.00 9.90 164 ILE A O 1
ATOM 716 N N . MET A 1 104 ? 3.036 -8.998 -20.000 1.00 9.83 165 MET A N 1
ATOM 717 C CA . MET A 1 104 ? 3.448 -7.954 -20.939 1.00 9.24 165 MET A CA 1
ATOM 718 C C . MET A 1 104 ? 4.964 -7.828 -21.037 1.00 9.10 165 MET A C 1
ATOM 719 O O . MET A 1 104 ? 5.485 -7.561 -22.110 1.00 8.90 165 MET A O 1
ATOM 724 N N . VAL A 1 105 ? 5.673 -8.025 -19.928 1.00 9.20 166 VAL A N 1
ATOM 725 C CA . VAL A 1 105 ? 7.128 -7.978 -19.961 1.00 8.82 166 VAL A CA 1
ATOM 726 C C . VAL A 1 105 ? 7.607 -9.053 -20.934 1.00 8.82 166 VAL A C 1
ATOM 727 O O . VAL A 1 105 ? 8.459 -8.842 -21.772 1.00 9.01 166 VAL A O 1
ATOM 731 N N . ALA A 1 106 ? 7.080 -10.263 -20.751 1.00 9.01 167 ALA A N 1
ATOM 732 C CA . ALA A 1 106 ? 7.425 -11.384 -21.611 1.00 8.78 167 ALA A CA 1
ATOM 733 C C . ALA A 1 106 ? 7.068 -11.111 -23.067 1.00 8.01 167 ALA A C 1
ATOM 734 O O . ALA A 1 106 ? 7.863 -11.373 -23.965 1.00 9.78 167 ALA A O 1
ATOM 736 N N . ARG A 1 107 ? 5.875 -10.578 -23.304 1.00 8.09 168 ARG A N 1
ATOM 737 C CA . ARG A 1 107 ? 5.444 -10.256 -24.665 1.00 7.42 168 ARG A CA 1
ATOM 738 C C . ARG A 1 107 ? 6.411 -9.264 -25.307 1.00 7.60 168 ARG A C 1
ATOM 739 O O . ARG A 1 107 ? 6.770 -9.405 -26.442 1.00 8.63 168 ARG A O 1
ATOM 747 N N . THR A 1 108 ? 6.824 -8.262 -24.541 1.00 8.37 169 THR A N 1
ATOM 748 C CA . THR A 1 108 ? 7.739 -7.248 -25.029 1.00 8.08 169 THR A CA 1
ATOM 749 C C . THR A 1 108 ? 9.075 -7.873 -25.426 1.00 8.48 169 THR A C 1
ATOM 750 O O . THR A 1 108 ? 9.591 -7.617 -26.506 1.00 8.49 169 THR A O 1
ATOM 754 N N . VAL A 1 109 ? 9.644 -8.699 -24.542 1.00 7.75 170 VAL A N 1
ATOM 755 C CA . VAL A 1 109 ? 10.904 -9.321 -24.847 1.00 7.81 170 VAL A CA 1
ATOM 756 C C . VAL A 1 109 ? 10.757 -10.213 -26.082 1.00 8.39 170 VAL A C 1
ATOM 757 O O . VAL A 1 109 ? 11.623 -10.196 -26.945 1.00 8.53 170 VAL A O 1
ATOM 761 N N . GLU A 1 110 ? 9.682 -11.001 -26.146 1.00 7.66 171 GLU A N 1
ATOM 762 C CA . GLU A 1 110 ? 9.485 -11.883 -27.282 1.00 7.80 171 GLU A CA 1
ATOM 763 C C . GLU A 1 110 ? 9.402 -11.074 -28.567 1.00 8.74 171 GLU A C 1
ATOM 764 O O . GLU A 1 110 ? 9.989 -11.457 -29.572 1.00 9.09 171 GLU A O 1
ATOM 770 N N . HIS A 1 111 ? 8.618 -9.996 -28.568 1.00 8.06 172 HIS A N 1
ATOM 771 C CA . HIS A 1 111 ? 8.460 -9.161 -29.758 1.00 7.84 172 HIS A CA 1
ATOM 772 C C . HIS A 1 111 ? 9.778 -8.491 -30.174 1.00 8.37 172 HIS A C 1
ATOM 773 O O . HIS A 1 111 ? 10.109 -8.420 -31.349 1.00 8.54 172 HIS A O 1
ATOM 780 N N . TYR A 1 112 ? 10.534 -8.028 -29.191 1.00 8.10 173 TYR A N 1
ATOM 781 C CA . TYR A 1 112 ? 11.824 -7.408 -29.470 1.00 7.75 173 TYR A CA 1
ATOM 782 C C . TYR A 1 112 ? 12.736 -8.475 -30.094 1.00 7.29 173 TYR A C 1
ATOM 783 O O . TYR A 1 112 ? 13.422 -8.227 -31.095 1.00 7.90 173 TYR A O 1
ATOM 792 N N . ILE A 1 113 ? 12.777 -9.653 -29.496 1.00 7.91 174 ILE A N 1
ATOM 793 C CA . ILE A 1 113 ? 13.614 -10.719 -30.030 1.00 8.04 174 ILE A CA 1
ATOM 794 C C . ILE A 1 113 ? 13.251 -11.061 -31.480 1.00 7.99 174 ILE A C 1
ATOM 795 O O . ILE A 1 113 ? 14.130 -11.167 -32.343 1.00 9.81 174 ILE A O 1
ATOM 800 N N . ARG A 1 114 ? 11.961 -11.262 -31.723 1.00 9.44 175 ARG A N 1
ATOM 801 C CA . ARG A 1 114 ? 11.431 -11.578 -33.054 1.00 11.12 175 ARG A CA 1
ATOM 802 C C . ARG A 1 114 ? 11.781 -10.507 -34.072 1.00 10.73 175 ARG A C 1
ATOM 803 O O . ARG A 1 114 ? 11.976 -10.802 -35.258 1.00 13.15 175 ARG A O 1
ATOM 811 N N . SER A 1 115 ? 11.807 -9.268 -33.597 1.00 10.31 176 SER A N 1
ATOM 812 C CA . SER A 1 115 ? 12.101 -8.112 -34.437 1.00 10.96 176 SER A CA 1
ATOM 813 C C . SER A 1 115 ? 13.584 -7.835 -34.634 1.00 10.09 176 SER A C 1
ATOM 814 O O . SER A 1 115 ? 13.956 -6.800 -35.160 1.00 11.03 176 SER A O 1
ATOM 817 N N . GLY A 1 116 ? 14.443 -8.745 -34.205 1.00 9.05 177 GLY A N 1
ATOM 818 C CA . GLY A 1 116 ? 15.874 -8.588 -34.388 1.00 8.93 177 GLY A CA 1
ATOM 819 C C . GLY A 1 116 ? 16.567 -7.630 -33.456 1.00 9.35 177 GLY A C 1
ATOM 820 O O . GLY A 1 116 ? 17.717 -7.290 -33.696 1.00 9.54 177 GLY A O 1
ATOM 821 N N . VAL A 1 117 ? 15.890 -7.217 -32.394 1.00 8.74 178 VAL A N 1
ATOM 822 C CA . VAL A 1 117 ? 16.511 -6.307 -31.454 1.00 8.21 178 VAL A CA 1
ATOM 823 C C . VAL A 1 117 ? 17.574 -7.091 -30.664 1.00 7.70 178 VAL A C 1
ATOM 824 O O . VAL A 1 117 ? 17.394 -8.238 -30.310 1.00 9.12 178 VAL A O 1
ATOM 828 N N . ALA A 1 118 ? 18.720 -6.452 -30.466 1.00 7.32 179 ALA A N 1
ATOM 829 C CA . ALA A 1 118 ? 19.854 -7.089 -29.795 1.00 7.99 179 ALA A CA 1
ATOM 830 C C . ALA A 1 118 ? 19.805 -7.148 -28.297 1.00 7.81 179 ALA A C 1
ATOM 831 O O . ALA A 1 118 ? 20.316 -8.098 -27.672 1.00 9.04 179 ALA A O 1
ATOM 833 N N . GLY A 1 119 ? 19.222 -6.148 -27.687 1.00 8.88 180 GLY A N 1
ATOM 834 C CA . GLY A 1 119 ? 19.119 -6.080 -26.253 1.00 8.21 180 GLY A CA 1
ATOM 835 C C . GLY A 1 119 ? 18.197 -4.939 -25.850 1.00 9.16 180 GLY A C 1
ATOM 836 O O . GLY A 1 119 ? 17.764 -4.146 -26.695 1.00 9.30 180 GLY A O 1
ATOM 837 N N . ALA A 1 120 ? 17.898 -4.853 -24.566 1.00 8.19 181 ALA A N 1
ATOM 838 C CA . ALA A 1 120 ? 17.026 -3.814 -24.052 1.00 7.91 181 ALA A CA 1
ATOM 839 C C . ALA A 1 120 ? 17.189 -3.624 -22.575 1.00 8.45 181 ALA A C 1
ATOM 840 O O . ALA A 1 120 ? 17.614 -4.537 -21.875 1.00 9.78 181 ALA A O 1
ATOM 842 N N . HIS A 1 121 ? 16.866 -2.422 -22.088 1.00 8.16 182 HIS A N 1
ATOM 843 C CA . HIS A 1 121 ? 16.913 -2.094 -20.661 1.00 9.34 182 HIS A CA 1
ATOM 844 C C . HIS A 1 121 ? 15.497 -2.064 -20.093 1.00 8.95 182 HIS A C 1
ATOM 845 O O . HIS A 1 121 ? 14.560 -1.493 -20.671 1.00 9.32 182 HIS A O 1
ATOM 852 N N . LEU A 1 122 ? 15.390 -2.683 -18.916 1.00 9.45 183 LEU A N 1
ATOM 853 C CA . LEU A 1 122 ? 14.141 -2.885 -18.159 1.00 8.82 183 LEU A CA 1
ATOM 854 C C . LEU A 1 122 ? 14.360 -2.333 -16.771 1.00 10.13 183 LEU A C 1
ATOM 855 O O . LEU A 1 122 ? 15.275 -2.757 -16.088 1.00 11.29 183 LEU A O 1
ATOM 860 N N . GLU A 1 123 ? 13.503 -1.409 -16.369 1.00 11.70 184 GLU A N 1
ATOM 861 C CA . GLU A 1 123 ? 13.620 -0.699 -15.122 1.00 11.57 184 GLU A CA 1
ATOM 862 C C . GLU A 1 123 ? 12.650 -1.014 -14.034 1.00 14.41 184 GLU A C 1
ATOM 863 O O . GLU A 1 123 ? 11.724 -1.805 -14.202 1.00 14.87 184 GLU A O 1
ATOM 869 N N . ASP A 1 124 ? 12.941 -0.407 -12.882 1.00 16.06 185 ASP A N 1
ATOM 870 C CA . ASP A 1 124 ? 12.158 -0.565 -11.671 1.00 16.94 185 ASP A CA 1
ATOM 871 C C . ASP A 1 124 ? 11.187 0.562 -11.383 1.00 18.50 185 ASP A C 1
ATOM 872 O O . ASP A 1 124 ? 10.650 0.619 -10.292 1.00 20.45 185 ASP A O 1
ATOM 877 N N . GLN A 1 125 ? 10.931 1.450 -12.339 1.00 19.51 186 GLN A N 1
ATOM 878 C CA . GLN A 1 125 ? 9.979 2.535 -12.074 1.00 20.76 186 GLN A CA 1
ATOM 879 C C . GLN A 1 125 ? 8.532 2.075 -12.057 1.00 23.11 186 GLN A C 1
ATOM 880 O O . GLN A 1 125 ? 8.199 1.001 -12.549 1.00 26.16 186 GLN A O 1
ATOM 886 N N . ILE A 1 126 ? 7.655 2.894 -11.496 1.00 22.52 187 ILE A N 1
ATOM 887 C CA . ILE A 1 126 ? 6.252 2.545 -11.469 1.00 25.52 187 ILE A CA 1
ATOM 888 C C . ILE A 1 126 ? 5.847 2.698 -12.929 1.00 28.33 187 ILE A C 1
ATOM 889 O O . ILE A 1 126 ? 6.414 3.506 -13.656 1.00 31.07 187 ILE A O 1
ATOM 894 N N . LEU A 1 127 ? 4.851 1.950 -13.355 1.00 27.85 188 LEU A N 1
ATOM 895 C CA . LEU A 1 127 ? 4.427 2.013 -14.744 1.00 34.69 188 LEU A CA 1
ATOM 896 C C . LEU A 1 127 ? 3.449 3.138 -15.039 1.00 40.09 188 LEU A C 1
ATOM 897 O O . LEU A 1 127 ? 3.393 3.667 -16.153 1.00 42.75 188 LEU A O 1
ATOM 902 N N . THR A 1 128 ? 2.691 3.487 -14.014 1.00 41.94 189 THR A N 1
ATOM 903 C CA . THR A 1 128 ? 1.683 4.528 -14.053 1.00 48.53 189 THR A CA 1
ATOM 904 C C . THR A 1 128 ? 2.279 5.912 -14.166 1.00 50.81 189 THR A C 1
ATOM 905 O O . THR A 1 128 ? 1.590 6.847 -14.569 1.00 53.60 189 THR A O 1
ATOM 909 N N . LYS A 1 137 ? 11.171 10.625 -8.599 1.00 42.90 198 LYS A N 1
ATOM 910 C CA . LYS A 1 137 ? 11.200 9.358 -9.335 1.00 41.79 198 LYS A CA 1
ATOM 911 C C . LYS A 1 137 ? 10.971 8.174 -8.396 1.00 39.50 198 LYS A C 1
ATOM 912 O O . LYS A 1 137 ? 11.821 7.825 -7.579 1.00 40.73 198 LYS A O 1
ATOM 918 N N . LYS A 1 138 ? 9.823 7.532 -8.584 1.00 36.16 199 LYS A N 1
ATOM 919 C CA . LYS A 1 138 ? 9.389 6.404 -7.770 1.00 33.11 199 LYS A CA 1
ATOM 920 C C . LYS A 1 138 ? 9.671 5.044 -8.331 1.00 30.55 199 LYS A C 1
ATOM 921 O O . LYS A 1 138 ? 9.490 4.818 -9.515 1.00 31.04 199 LYS A O 1
ATOM 927 N N . VAL A 1 139 ? 10.077 4.125 -7.461 1.00 25.83 200 VAL A N 1
ATOM 928 C CA . VAL A 1 139 ? 10.363 2.767 -7.911 1.00 23.14 200 VAL A CA 1
ATOM 929 C C . VAL A 1 139 ? 9.508 1.762 -7.156 1.00 23.18 200 VAL A C 1
ATOM 930 O O . VAL A 1 139 ? 9.022 2.027 -6.055 1.00 27.01 200 VAL A O 1
ATOM 934 N N . VAL A 1 140 ? 9.346 0.590 -7.764 1.00 19.90 201 VAL A N 1
ATOM 935 C CA . VAL A 1 140 ? 8.561 -0.471 -7.163 1.00 19.46 201 VAL A CA 1
ATOM 936 C C . VAL A 1 140 ? 9.459 -1.186 -6.166 1.00 18.82 201 VAL A C 1
ATOM 937 O O . VAL A 1 140 ? 10.645 -0.887 -6.049 1.00 21.05 201 VAL A O 1
ATOM 941 N N . SER A 1 141 ? 8.882 -2.101 -5.401 1.00 18.18 202 SER A N 1
ATOM 942 C CA . SER A 1 141 ? 9.666 -2.840 -4.439 1.00 18.81 202 SER A CA 1
ATOM 943 C C . SER A 1 141 ? 10.703 -3.726 -5.147 1.00 18.62 202 SER A C 1
ATOM 944 O O . SER A 1 141 ? 10.582 -4.038 -6.329 1.00 17.81 202 SER A O 1
ATOM 947 N N . ARG A 1 142 ? 11.705 -4.171 -4.406 1.00 20.72 203 ARG A N 1
ATOM 948 C CA . ARG A 1 142 ? 12.730 -5.007 -4.977 1.00 19.79 203 ARG A CA 1
ATOM 949 C C . ARG A 1 142 ? 12.095 -6.276 -5.555 1.00 18.58 203 ARG A C 1
ATOM 950 O O . ARG A 1 142 ? 12.389 -6.695 -6.687 1.00 17.92 203 ARG A O 1
ATOM 958 N N . ASP A 1 143 ? 11.193 -6.885 -4.798 1.00 17.99 204 ASP A N 1
ATOM 959 C CA . ASP A 1 143 ? 10.538 -8.103 -5.274 1.00 17.70 204 ASP A CA 1
ATOM 960 C C . ASP A 1 143 ? 9.719 -7.850 -6.556 1.00 17.21 204 ASP A C 1
ATOM 961 O O . ASP A 1 143 ? 9.731 -8.662 -7.460 1.00 17.18 204 ASP A O 1
ATOM 966 N N . GLU A 1 144 ? 8.983 -6.749 -6.616 1.00 16.39 205 GLU A N 1
ATOM 967 C CA . GLU A 1 144 ? 8.181 -6.427 -7.795 1.00 16.69 205 GLU A CA 1
ATOM 968 C C . GLU A 1 144 ? 9.087 -6.223 -9.013 1.00 16.16 205 GLU A C 1
ATOM 969 O O . GLU A 1 144 ? 8.736 -6.576 -10.136 1.00 16.56 205 GLU A O 1
ATOM 975 N N . TYR A 1 145 ? 10.250 -5.625 -8.793 1.00 15.17 206 TYR A N 1
ATOM 976 C CA . TYR A 1 145 ? 11.181 -5.424 -9.883 1.00 14.20 206 TYR A CA 1
ATOM 977 C C . TYR A 1 145 ? 11.725 -6.761 -10.386 1.00 13.30 206 TYR A C 1
ATOM 978 O O . TYR A 1 145 ? 11.830 -6.989 -11.584 1.00 12.93 206 TYR A O 1
ATOM 987 N N . LEU A 1 146 ? 12.046 -7.660 -9.467 1.00 13.58 207 LEU A N 1
ATOM 988 C CA . LEU A 1 146 ? 12.577 -8.967 -9.830 1.00 12.66 207 LEU A CA 1
ATOM 989 C C . LEU A 1 146 ? 11.552 -9.790 -10.596 1.00 12.49 207 LEU A C 1
ATOM 990 O O . LEU A 1 146 ? 11.953 -10.627 -11.399 1.00 12.60 207 LEU A O 1
ATOM 995 N N . VAL A 1 147 ? 10.262 -9.558 -10.368 1.00 12.48 208 VAL A N 1
ATOM 996 C CA . VAL A 1 147 ? 9.210 -10.245 -11.123 1.00 12.23 208 VAL A CA 1
ATOM 997 C C . VAL A 1 147 ? 9.418 -9.843 -12.611 1.00 12.47 208 VAL A C 1
ATOM 998 O O . VAL A 1 147 ? 9.320 -10.675 -13.512 1.00 13.07 208 VAL A O 1
ATOM 1002 N N . ARG A 1 148 ? 9.673 -8.558 -12.863 1.00 11.43 209 ARG A N 1
ATOM 1003 C CA . ARG A 1 148 ? 9.896 -8.095 -14.234 1.00 12.20 209 ARG A CA 1
ATOM 1004 C C . ARG A 1 148 ? 11.152 -8.737 -14.819 1.00 11.00 209 ARG A C 1
ATOM 1005 O O . ARG A 1 148 ? 11.132 -9.281 -15.942 1.00 11.02 209 ARG A O 1
ATOM 1013 N N . ILE A 1 149 ? 12.247 -8.727 -14.069 1.00 10.94 210 ILE A N 1
ATOM 1014 C CA . ILE A 1 149 ? 13.477 -9.293 -14.578 1.00 10.34 210 ILE A CA 1
ATOM 1015 C C . ILE A 1 149 ? 13.294 -10.792 -14.870 1.00 10.03 210 ILE A C 1
ATOM 1016 O O . ILE A 1 149 ? 13.698 -11.283 -15.919 1.00 10.26 210 ILE A O 1
ATOM 1021 N N . ARG A 1 150 ? 12.673 -11.503 -13.946 1.00 10.41 211 ARG A N 1
ATOM 1022 C CA . ARG A 1 150 ? 12.441 -12.931 -14.089 1.00 11.35 211 ARG A CA 1
ATOM 1023 C C . ARG A 1 150 ? 11.656 -13.254 -15.337 1.00 11.63 211 ARG A C 1
ATOM 1024 O O . ARG A 1 150 ? 11.977 -14.196 -16.057 1.00 11.44 211 ARG A O 1
ATOM 1032 N N . ALA A 1 151 ? 10.592 -12.498 -15.569 1.00 10.32 212 ALA A N 1
ATOM 1033 C CA . ALA A 1 151 ? 9.774 -12.721 -16.753 1.00 9.99 212 ALA A CA 1
ATOM 1034 C C . ALA A 1 151 ? 10.583 -12.533 -18.039 1.00 9.79 212 ALA A C 1
ATOM 1035 O O . ALA A 1 151 ? 10.479 -13.301 -18.985 1.00 10.32 212 ALA A O 1
ATOM 1037 N N . ALA A 1 152 ? 11.387 -11.481 -18.068 1.00 8.78 213 ALA A N 1
ATOM 1038 C CA . ALA A 1 152 ? 12.214 -11.173 -19.208 1.00 8.65 213 ALA A CA 1
ATOM 1039 C C . ALA A 1 152 ? 13.264 -12.246 -19.483 1.00 8.43 213 ALA A C 1
ATOM 1040 O O . ALA A 1 152 ? 13.406 -12.701 -20.626 1.00 9.48 213 ALA A O 1
ATOM 1042 N N . VAL A 1 153 ? 13.990 -12.673 -18.459 1.00 9.08 214 VAL A N 1
ATOM 1043 C CA . VAL A 1 153 ? 15.013 -13.680 -18.589 1.00 8.83 214 VAL A CA 1
ATOM 1044 C C . VAL A 1 153 ? 14.400 -15.007 -19.020 1.00 9.19 214 VAL A C 1
ATOM 1045 O O . VAL A 1 153 ? 14.930 -15.688 -19.900 1.00 10.40 214 VAL A O 1
ATOM 1049 N N . ALA A 1 15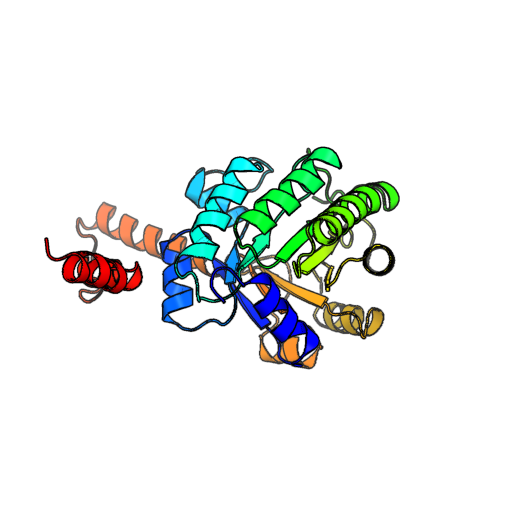4 ? 13.297 -15.403 -18.404 1.00 9.77 215 ALA A N 1
ATOM 1050 C CA . ALA A 1 154 ? 12.681 -16.667 -18.793 1.00 9.25 215 ALA A CA 1
ATOM 1051 C C . ALA A 1 154 ? 12.315 -16.655 -20.265 1.00 10.34 215 ALA A C 1
ATOM 1052 O O . ALA A 1 154 ? 12.400 -17.702 -20.932 1.00 10.59 215 ALA A O 1
ATOM 1054 N N . THR A 1 155 ? 11.839 -15.511 -20.756 1.00 9.41 216 THR A N 1
ATOM 1055 C CA . THR A 1 155 ? 11.472 -15.415 -22.157 1.00 9.10 216 THR A CA 1
ATOM 1056 C C . THR A 1 155 ? 12.660 -15.573 -23.091 1.00 9.93 216 THR A C 1
ATOM 1057 O O . THR A 1 155 ? 12.593 -16.341 -24.063 1.00 9.95 216 THR A O 1
ATOM 1061 N N . LYS A 1 156 ? 13.738 -14.863 -22.805 1.00 9.70 217 LYS A N 1
ATOM 1062 C CA . LYS A 1 156 ? 14.913 -14.963 -23.662 1.00 8.95 217 LYS A CA 1
ATOM 1063 C C . LYS A 1 156 ? 15.441 -16.392 -23.667 1.00 10.55 217 LYS A C 1
ATOM 1064 O O . LYS A 1 156 ? 15.876 -16.886 -24.703 1.00 10.94 217 LYS A O 1
ATOM 1070 N N . ARG A 1 157 ? 15.372 -17.079 -22.526 1.00 9.76 218 ARG A N 1
ATOM 1071 C CA . ARG A 1 157 ? 15.822 -18.462 -22.449 1.00 10.73 218 ARG A CA 1
ATOM 1072 C C . ARG A 1 157 ? 14.897 -19.405 -23.231 1.00 11.55 218 ARG A C 1
ATOM 1073 O O . ARG A 1 157 ? 15.375 -20.282 -23.984 1.00 13.27 218 ARG A O 1
ATOM 1081 N N . ARG A 1 158 ? 13.581 -19.238 -23.095 1.00 10.71 219 ARG A N 1
ATOM 1082 C CA . ARG A 1 158 ? 12.603 -20.086 -23.796 1.00 11.58 219 ARG A CA 1
ATOM 1083 C C . ARG A 1 158 ? 12.776 -19.960 -25.305 1.00 12.25 219 ARG A C 1
ATOM 1084 O O . ARG A 1 158 ? 12.633 -20.938 -26.055 1.00 13.31 219 ARG A O 1
ATOM 1092 N N . LEU A 1 159 ? 13.137 -18.770 -25.755 1.00 10.91 220 LEU A N 1
ATOM 1093 C CA . LEU A 1 159 ? 13.333 -18.505 -27.189 1.00 12.10 220 LEU A CA 1
ATOM 1094 C C . LEU A 1 159 ? 14.745 -18.812 -27.678 1.00 13.36 220 LEU A C 1
ATOM 1095 O O . LEU A 1 159 ? 15.063 -18.506 -28.829 1.00 14.62 220 LEU A O 1
ATOM 1100 N N . ARG A 1 160 ? 15.615 -19.304 -26.792 1.00 13.13 221 ARG A N 1
ATOM 1101 C CA . ARG A 1 160 ? 16.983 -19.657 -27.166 1.00 14.33 221 ARG A CA 1
ATOM 1102 C C . ARG A 1 160 ? 17.706 -18.514 -27.855 1.00 15.13 221 ARG A C 1
ATOM 1103 O O . ARG A 1 160 ? 18.448 -18.693 -28.800 1.00 17.49 221 ARG A O 1
ATOM 1111 N N . SER A 1 161 ? 17.545 -17.341 -27.270 1.00 12.88 222 SER A N 1
ATOM 1112 C CA . SER A 1 161 ? 18.125 -16.131 -27.807 1.00 10.21 222 SER A CA 1
ATOM 1113 C C . SER A 1 161 ? 19.317 -15.588 -27.041 1.00 12.27 222 SER A C 1
ATOM 1114 O O . SER A 1 161 ? 19.413 -15.765 -25.839 1.00 13.45 222 SER A O 1
ATOM 1117 N N . ASP A 1 162 ? 20.208 -14.923 -27.763 1.00 11.09 223 ASP A N 1
ATOM 1118 C CA . ASP A 1 162 ? 21.384 -14.294 -27.202 1.00 10.89 223 ASP A CA 1
ATOM 1119 C C . ASP A 1 162 ? 21.069 -12.869 -26.714 1.00 9.94 223 ASP A C 1
ATOM 1120 O O . ASP A 1 162 ? 21.960 -12.167 -26.282 1.00 11.09 223 ASP A O 1
ATOM 1125 N N . PHE A 1 163 ? 19.793 -12.486 -26.776 1.00 9.83 224 PHE A N 1
ATOM 1126 C CA . PHE A 1 163 ? 19.315 -11.149 -26.352 1.00 8.72 224 PHE A CA 1
ATOM 1127 C C . PHE A 1 163 ? 20.023 -10.700 -25.069 1.00 8.88 224 PHE A C 1
ATOM 1128 O O . PHE A 1 163 ? 20.041 -11.432 -24.092 1.00 10.58 224 PHE A O 1
ATOM 1136 N N . VAL A 1 164 ? 20.462 -9.442 -25.064 1.00 9.07 225 VAL A N 1
ATOM 1137 C CA . VAL A 1 164 ? 21.161 -8.888 -23.911 1.00 9.16 225 VAL A CA 1
ATOM 1138 C C . VAL A 1 164 ? 20.192 -8.069 -23.069 1.00 9.16 225 VAL A C 1
ATOM 1139 O O . VAL A 1 164 ? 19.731 -6.992 -23.496 1.00 10.11 225 VAL A O 1
ATOM 1143 N N . LEU A 1 165 ? 19.870 -8.592 -21.888 1.00 8.90 226 LEU A N 1
ATOM 1144 C CA . LEU A 1 165 ? 18.963 -7.930 -20.999 1.00 8.54 226 LEU A CA 1
ATOM 1145 C C . LEU A 1 165 ? 19.729 -7.060 -20.029 1.00 10.01 226 LEU A C 1
ATOM 1146 O O . LEU A 1 165 ? 20.585 -7.550 -19.284 1.00 10.71 226 LEU A O 1
ATOM 1151 N N . ILE A 1 166 ? 19.433 -5.770 -20.050 1.00 8.79 227 ILE A N 1
ATOM 1152 C CA . ILE A 1 166 ? 20.044 -4.790 -19.187 1.00 8.94 227 ILE A CA 1
ATOM 1153 C C . ILE A 1 166 ? 19.066 -4.434 -18.104 1.00 9.51 227 ILE A C 1
ATOM 1154 O O . ILE A 1 166 ? 17.938 -3.995 -18.362 1.00 10.70 227 ILE A O 1
ATOM 1159 N N . ALA A 1 167 ? 19.489 -4.667 -16.860 1.00 10.07 228 ALA A N 1
ATOM 1160 C CA . ALA A 1 167 ? 18.688 -4.357 -15.694 1.00 10.91 228 ALA A CA 1
ATOM 1161 C C . ALA A 1 167 ? 18.978 -2.937 -15.270 1.00 11.33 228 ALA A C 1
ATOM 1162 O O . ALA A 1 167 ? 20.080 -2.641 -14.827 1.00 12.66 228 ALA A O 1
ATOM 1164 N N . ARG A 1 168 ? 17.983 -2.079 -15.390 1.00 12.07 229 ARG A N 1
ATOM 1165 C CA . ARG A 1 168 ? 18.105 -0.675 -15.003 1.00 13.43 229 ARG A CA 1
ATOM 1166 C C . ARG A 1 168 ? 17.410 -0.404 -13.675 1.00 13.67 229 ARG A C 1
ATOM 1167 O O . ARG A 1 168 ? 16.318 -0.918 -13.434 1.00 14.98 229 ARG A O 1
ATOM 1175 N N . THR A 1 169 ? 18.066 0.392 -12.830 1.00 14.33 230 THR A N 1
ATOM 1176 C CA . THR A 1 169 ? 17.489 0.785 -11.568 1.00 15.46 230 THR A CA 1
ATOM 1177 C C . THR A 1 169 ? 17.509 2.309 -11.530 1.00 17.34 230 THR A C 1
ATOM 1178 O O . THR A 1 169 ? 18.525 2.962 -11.788 1.00 19.29 230 THR A O 1
ATOM 1182 N N . ASP A 1 170 ? 16.354 2.831 -11.175 1.00 18.19 231 ASP A N 1
ATOM 1183 C CA . ASP A 1 170 ? 16.113 4.253 -11.034 1.00 17.91 231 ASP A CA 1
ATOM 1184 C C . ASP A 1 170 ? 15.970 4.582 -9.546 1.00 19.34 231 ASP A C 1
ATOM 1185 O O . ASP A 1 170 ? 15.465 5.638 -9.198 1.00 22.61 231 ASP A O 1
ATOM 1190 N N . ALA A 1 171 ? 16.448 3.694 -8.676 1.00 18.46 232 ALA A N 1
ATOM 1191 C CA . ALA A 1 171 ? 16.343 3.894 -7.230 1.00 19.05 232 ALA A CA 1
ATOM 1192 C C . ALA A 1 171 ? 17.322 4.859 -6.546 1.00 21.83 232 ALA A C 1
ATOM 1193 O O . ALA A 1 171 ? 17.144 5.153 -5.366 1.00 23.66 232 ALA A O 1
ATOM 1195 N N . LEU A 1 172 ? 18.339 5.355 -7.236 1.00 21.46 233 LEU A N 1
ATOM 1196 C CA . LEU A 1 172 ? 19.295 6.251 -6.580 1.00 23.22 233 LEU A CA 1
ATOM 1197 C C . LEU A 1 172 ? 18.736 7.442 -5.824 1.00 25.44 233 LEU A C 1
ATOM 1198 O O . LEU A 1 172 ? 19.069 7.647 -4.664 1.00 27.37 233 LEU A O 1
ATOM 1203 N N . GLN A 1 173 ? 17.871 8.200 -6.475 1.00 27.37 234 GLN A N 1
ATOM 1204 C CA . GLN A 1 173 ? 17.280 9.388 -5.873 1.00 32.20 234 GLN A CA 1
ATOM 1205 C C . GLN A 1 173 ? 16.465 9.132 -4.614 1.00 33.08 234 GLN A C 1
ATOM 1206 O O . GLN A 1 173 ? 16.699 9.745 -3.571 1.00 36.34 234 GLN A O 1
ATOM 1212 N N . SER A 1 174 ? 15.515 8.212 -4.703 1.00 31.54 235 SER A N 1
ATOM 1213 C CA . SER A 1 174 ? 14.668 7.912 -3.567 1.00 30.91 235 SER A CA 1
ATOM 1214 C C . SER A 1 174 ? 15.146 6.920 -2.523 1.00 33.38 235 SER A C 1
ATOM 1215 O O . SER A 1 174 ? 14.748 7.038 -1.355 1.00 35.22 235 SER A O 1
ATOM 1218 N N . LEU A 1 175 ? 16.021 6.001 -2.910 1.00 30.80 236 LEU A N 1
ATOM 1219 C CA . LEU A 1 175 ? 16.520 4.981 -1.996 1.00 28.12 236 LEU A CA 1
ATOM 1220 C C . LEU A 1 175 ? 18.009 4.948 -1.747 1.00 29.48 236 LEU A C 1
ATOM 1221 O O . LEU A 1 175 ? 18.451 4.335 -0.774 1.00 32.83 236 LEU A O 1
ATOM 1226 N N . GLY A 1 176 ? 18.785 5.583 -2.607 1.00 28.93 237 GLY A N 1
ATOM 1227 C CA . GLY A 1 176 ? 20.220 5.618 -2.430 1.00 27.69 237 GLY A CA 1
ATOM 1228 C C . GLY A 1 176 ? 21.052 4.620 -3.187 1.00 28.46 237 GLY A C 1
ATOM 1229 O O . GLY A 1 176 ? 20.555 3.673 -3.807 1.00 29.36 237 GLY A O 1
ATOM 1230 N N . TYR A 1 177 ? 22.352 4.837 -3.097 1.00 28.65 238 TYR A N 1
ATOM 1231 C CA . TYR A 1 177 ? 23.335 4.011 -3.762 1.00 27.18 238 TYR A CA 1
ATOM 1232 C C . TYR A 1 177 ? 23.337 2.547 -3.349 1.00 27.82 238 TYR A C 1
ATOM 1233 O O . TYR A 1 177 ? 23.262 1.680 -4.211 1.00 28.08 238 TYR A O 1
ATOM 1242 N N . GLU A 1 178 ? 23.388 2.263 -2.054 1.00 27.65 239 GLU A N 1
ATOM 1243 C CA . GLU A 1 178 ? 23.398 0.881 -1.581 1.00 28.17 239 GLU A CA 1
ATOM 1244 C C . GLU A 1 178 ? 22.239 0.082 -2.137 1.00 25.39 239 GLU A C 1
ATOM 1245 O O . GLU A 1 178 ? 22.429 -1.046 -2.560 1.00 25.50 239 GLU A O 1
ATOM 1251 N N . GLU A 1 179 ? 21.036 0.651 -2.099 1.00 23.05 240 GLU A N 1
ATOM 1252 C CA . GLU A 1 179 ? 19.844 -0.017 -2.609 1.00 22.99 240 GLU A CA 1
ATOM 1253 C C . GLU A 1 179 ? 20.026 -0.335 -4.095 1.00 22.33 240 GLU A C 1
ATOM 1254 O O . GLU A 1 179 ? 19.666 -1.419 -4.532 1.00 23.94 240 GLU A O 1
ATOM 1260 N N . CYS A 1 180 ? 20.611 0.593 -4.853 1.00 20.80 241 CYS A N 1
ATOM 1261 C CA . CYS A 1 180 ? 20.826 0.370 -6.279 1.00 19.61 241 CYS A CA 1
ATOM 1262 C C . CYS A 1 180 ? 21.724 -0.818 -6.491 1.00 19.56 241 CYS A C 1
ATOM 1263 O O . CYS A 1 180 ? 21.432 -1.671 -7.320 1.00 19.51 241 CYS A O 1
ATOM 1266 N N . ILE A 1 181 ? 22.817 -0.879 -5.740 1.00 19.89 242 ILE A N 1
ATOM 1267 C CA . ILE A 1 181 ? 23.769 -1.972 -5.851 1.00 20.18 242 ILE A CA 1
ATOM 1268 C C . ILE A 1 181 ? 23.111 -3.309 -5.495 1.00 19.76 242 ILE A C 1
ATOM 1269 O O . ILE A 1 181 ? 23.299 -4.315 -6.194 1.00 19.30 242 ILE A O 1
ATOM 1274 N N . GLU A 1 182 ? 22.310 -3.333 -4.436 1.00 20.50 243 GLU A N 1
ATOM 1275 C CA . GLU A 1 182 ? 21.655 -4.581 -4.045 1.00 21.89 243 GLU A CA 1
ATOM 1276 C C . GLU A 1 182 ? 20.633 -5.000 -5.114 1.00 20.85 243 GLU A C 1
ATOM 1277 O O . GLU A 1 182 ? 20.460 -6.193 -5.388 1.00 20.11 243 GLU A O 1
ATOM 1283 N N . ARG A 1 183 ? 19.954 -4.039 -5.722 1.00 19.47 244 ARG A N 1
ATOM 1284 C CA . ARG A 1 183 ? 18.974 -4.365 -6.765 1.00 18.89 244 ARG A CA 1
ATOM 1285 C C . ARG A 1 183 ? 19.646 -4.934 -8.001 1.00 17.71 244 ARG A C 1
ATOM 1286 O O . ARG A 1 183 ? 19.138 -5.848 -8.625 1.00 17.53 244 ARG A O 1
ATOM 1294 N N . LEU A 1 184 ? 20.793 -4.379 -8.342 1.00 17.62 245 LEU A N 1
ATOM 1295 C CA . LEU A 1 184 ? 21.544 -4.823 -9.496 1.00 15.72 245 LEU A CA 1
ATOM 1296 C C . LEU A 1 184 ? 22.093 -6.222 -9.229 1.00 14.83 245 LEU A C 1
ATOM 1297 O O . LEU A 1 184 ? 22.043 -7.082 -10.098 1.00 15.62 245 LEU A O 1
ATOM 1302 N N . ARG A 1 185 ? 22.610 -6.456 -8.029 1.00 16.31 246 ARG A N 1
ATOM 1303 C CA . ARG A 1 185 ? 23.122 -7.784 -7.714 1.00 16.21 246 ARG A CA 1
ATOM 1304 C C . ARG A 1 185 ? 21.981 -8.802 -7.800 1.00 14.59 246 ARG A C 1
ATOM 1305 O O . ARG A 1 185 ? 22.152 -9.924 -8.313 1.00 15.93 246 ARG A O 1
ATOM 1313 N N . ALA A 1 186 ? 20.810 -8.441 -7.294 1.00 15.26 247 ALA A N 1
ATOM 1314 C CA . ALA A 1 186 ? 19.670 -9.347 -7.330 1.00 14.36 247 ALA A CA 1
ATOM 1315 C C . ALA A 1 186 ? 19.269 -9.611 -8.784 1.00 13.35 247 ALA A C 1
ATOM 1316 O O . ALA A 1 186 ? 18.956 -10.740 -9.153 1.00 14.95 247 ALA A O 1
ATOM 1318 N N . ALA A 1 187 ? 19.274 -8.576 -9.609 1.00 12.67 248 ALA A N 1
ATOM 1319 C CA . ALA A 1 187 ? 18.920 -8.729 -11.028 1.00 12.00 248 ALA A CA 1
ATOM 1320 C C . ALA A 1 187 ? 19.900 -9.626 -11.761 1.00 11.53 248 ALA A C 1
ATOM 1321 O O . ALA A 1 187 ? 19.513 -10.441 -12.588 1.00 12.40 248 ALA A O 1
ATOM 1323 N N . ARG A 1 188 ? 21.176 -9.469 -11.452 1.00 13.05 249 ARG A N 1
ATOM 1324 C CA . ARG A 1 188 ? 22.214 -10.304 -12.022 1.00 13.51 249 ARG A CA 1
ATOM 1325 C C . ARG A 1 188 ? 21.899 -11.792 -11.655 1.00 12.51 249 ARG A C 1
ATOM 1326 O O . ARG A 1 188 ? 21.963 -12.685 -12.510 1.00 13.41 249 ARG A O 1
ATOM 1334 N N . ASP A 1 189 ? 21.547 -12.053 -10.393 1.00 12.92 250 ASP A N 1
ATOM 1335 C CA . ASP A 1 189 ? 21.258 -13.424 -9.969 1.00 13.23 250 ASP A CA 1
ATOM 1336 C C . ASP A 1 189 ? 20.069 -13.991 -10.709 1.00 12.72 250 ASP A C 1
ATOM 1337 O O . ASP A 1 189 ? 20.001 -15.203 -10.961 1.00 13.03 250 ASP A O 1
ATOM 1342 N N . GLU A 1 190 ? 19.123 -13.134 -11.064 1.00 12.20 251 GLU A N 1
ATOM 1343 C CA . GLU A 1 190 ? 17.938 -13.570 -11.803 1.00 11.49 251 GLU A CA 1
ATOM 1344 C C . GLU A 1 190 ? 18.217 -13.798 -13.294 1.00 11.41 251 GLU A C 1
ATOM 1345 O O . GLU A 1 190 ? 17.333 -14.299 -14.002 1.00 11.83 251 GLU A O 1
ATOM 1351 N N . GLY A 1 191 ? 19.391 -13.393 -13.771 1.00 10.80 252 GLY A N 1
ATOM 1352 C CA . GLY A 1 191 ? 19.776 -13.602 -15.151 1.00 10.65 252 GLY A CA 1
ATOM 1353 C C . GLY A 1 191 ? 20.035 -12.391 -16.028 1.00 10.45 252 GLY A C 1
ATOM 1354 O O . GLY A 1 191 ? 20.309 -12.569 -17.200 1.00 11.20 252 GLY A O 1
ATOM 1355 N N . ALA A 1 192 ? 19.948 -11.182 -15.498 1.00 9.96 253 ALA A N 1
ATOM 1356 C CA . ALA A 1 192 ? 20.238 -10.027 -16.307 1.00 10.14 253 ALA A CA 1
ATOM 1357 C C . ALA A 1 192 ? 21.712 -10.103 -16.719 1.00 9.92 253 ALA A C 1
ATOM 1358 O O . ALA A 1 192 ? 22.583 -10.550 -15.960 1.00 12.42 253 ALA A O 1
ATOM 1360 N N . ASP A 1 193 ? 21.990 -9.614 -17.924 1.00 10.74 254 ASP A N 1
ATOM 1361 C CA . ASP A 1 193 ? 23.315 -9.633 -18.491 1.00 11.21 254 ASP A CA 1
ATOM 1362 C C . ASP A 1 193 ? 24.211 -8.436 -18.233 1.00 10.74 254 ASP A C 1
ATOM 1363 O O . ASP A 1 193 ? 25.430 -8.565 -18.250 1.00 12.87 254 ASP A O 1
ATOM 1368 N N . VAL A 1 194 ? 23.589 -7.287 -18.015 1.00 10.90 255 VAL A N 1
ATOM 1369 C CA . VAL A 1 194 ? 24.269 -6.040 -17.789 1.00 11.12 255 VAL A CA 1
ATOM 1370 C C . VAL A 1 194 ? 23.454 -5.210 -16.832 1.00 12.64 255 VAL A C 1
ATOM 1371 O O . VAL A 1 194 ? 22.229 -5.306 -16.816 1.00 12.02 255 VAL A O 1
ATOM 1375 N N . GLY A 1 195 ? 24.109 -4.367 -16.048 1.00 12.89 256 GLY A N 1
ATOM 1376 C CA . GLY A 1 195 ? 23.402 -3.510 -15.133 1.00 12.89 256 GLY A CA 1
ATOM 1377 C C . GLY A 1 195 ? 23.514 -2.041 -15.557 1.00 14.04 256 GLY A C 1
ATOM 1378 O O . GLY A 1 195 ? 24.460 -1.637 -16.241 1.00 14.94 256 GLY A O 1
ATOM 1379 N N . LEU A 1 196 ? 22.502 -1.265 -15.202 1.00 13.47 257 LEU A N 1
ATOM 1380 C CA . LEU A 1 196 ? 22.444 0.159 -15.502 1.00 12.72 257 LEU A CA 1
ATOM 1381 C C . LEU A 1 196 ? 21.916 0.892 -14.272 1.00 14.18 257 LEU A C 1
ATOM 1382 O O . LEU A 1 196 ? 20.769 0.730 -13.876 1.00 14.74 257 LEU A O 1
ATOM 1387 N N . LEU A 1 197 ? 22.808 1.640 -13.626 1.00 16.00 258 LEU A N 1
ATOM 1388 C CA . LEU A 1 197 ? 22.469 2.451 -12.472 1.00 16.99 258 LEU A CA 1
ATOM 1389 C C . LEU A 1 197 ? 22.245 3.818 -13.160 1.00 17.15 258 LEU A C 1
ATOM 1390 O O . LEU A 1 197 ? 23.182 4.453 -13.629 1.00 19.02 258 LEU A O 1
ATOM 1395 N N . GLU A 1 198 ? 20.997 4.234 -13.220 1.00 15.69 259 GLU A N 1
ATOM 1396 C CA . GLU A 1 198 ? 20.606 5.506 -13.877 1.00 18.34 259 GLU A CA 1
ATOM 1397 C C . GLU A 1 198 ? 20.785 6.736 -13.037 1.00 21.49 259 GLU A C 1
ATOM 1398 O O . GLU A 1 198 ? 20.514 6.757 -11.852 1.00 23.47 259 GLU A O 1
ATOM 1404 N N . GLY A 1 199 ? 21.275 7.779 -13.666 1.00 22.61 260 GLY A N 1
ATOM 1405 C CA . GLY A 1 199 ? 21.438 9.034 -12.972 1.00 22.27 260 GLY A CA 1
ATOM 1406 C C . GLY A 1 199 ? 22.507 9.252 -11.937 1.00 24.33 260 GLY A C 1
ATOM 1407 O O . GLY A 1 199 ? 22.229 9.835 -10.879 1.00 26.59 260 GLY A O 1
ATOM 1408 N N . PHE A 1 200 ? 23.736 8.870 -12.238 1.00 24.65 261 PHE A N 1
ATOM 1409 C CA . PHE A 1 200 ? 24.809 9.073 -11.286 1.00 26.14 261 PHE A CA 1
ATOM 1410 C C . PHE A 1 200 ? 24.893 10.567 -10.958 1.00 29.01 261 PHE A C 1
ATOM 1411 O O . PHE A 1 200 ? 24.652 11.431 -11.823 1.00 30.25 261 PHE A O 1
ATOM 1419 N N . ARG A 1 201 ? 25.247 10.870 -9.719 1.00 30.42 262 ARG A N 1
ATOM 1420 C CA . ARG A 1 201 ? 25.374 12.255 -9.278 1.00 32.59 262 ARG A CA 1
ATOM 1421 C C . ARG A 1 201 ? 26.811 12.740 -9.451 1.00 32.94 262 ARG A C 1
ATOM 1422 O O . ARG A 1 201 ? 27.060 13.932 -9.454 1.00 35.64 262 ARG A O 1
ATOM 1430 N N . SER A 1 202 ? 27.759 11.824 -9.592 1.00 30.88 263 SER A N 1
ATOM 1431 C CA . SER A 1 202 ? 29.155 12.190 -9.766 1.00 31.84 263 SER A CA 1
ATOM 1432 C C . SER A 1 202 ? 29.959 11.102 -10.456 1.00 32.77 263 SER A C 1
ATOM 1433 O O . SER A 1 202 ? 29.544 9.954 -10.529 1.00 32.81 263 SER A O 1
ATOM 1436 N N . LYS A 1 203 ? 31.143 11.473 -10.932 1.00 33.92 264 LYS A N 1
ATOM 1437 C CA . LYS A 1 203 ? 32.012 10.520 -11.609 1.00 35.49 264 LYS A CA 1
ATOM 1438 C C . LYS A 1 203 ? 32.552 9.495 -10.608 1.00 35.70 264 LYS A C 1
ATOM 1439 O O . LYS A 1 203 ? 32.736 8.327 -10.945 1.00 37.05 264 LYS A O 1
ATOM 1445 N N . GLU A 1 204 ? 32.788 9.931 -9.370 1.00 34.95 265 GLU A N 1
ATOM 1446 C CA . GLU A 1 204 ? 33.298 9.046 -8.344 1.00 34.42 265 GLU A CA 1
ATOM 1447 C C . GLU A 1 204 ? 32.295 7.932 -8.106 1.00 33.40 265 GLU A C 1
ATOM 1448 O O . GLU A 1 204 ? 32.654 6.774 -7.999 1.00 33.46 265 GLU A O 1
ATOM 1454 N N . GLN A 1 205 ? 31.026 8.299 -8.058 1.00 31.76 266 GLN A N 1
ATOM 1455 C CA . GLN A 1 205 ? 29.971 7.340 -7.828 1.00 30.73 266 GLN A CA 1
ATOM 1456 C C . GLN A 1 205 ? 29.855 6.366 -8.990 1.00 30.02 266 GLN A C 1
ATOM 1457 O O . GLN A 1 205 ? 29.616 5.184 -8.779 1.00 29.45 266 GLN A O 1
ATOM 1463 N N . ALA A 1 206 ? 30.073 6.852 -10.210 1.00 29.63 267 ALA A N 1
ATOM 1464 C CA . ALA A 1 206 ? 29.985 5.983 -11.385 1.00 27.49 267 ALA A CA 1
ATOM 1465 C C . ALA A 1 206 ? 31.078 4.908 -11.347 1.00 29.54 267 ALA A C 1
ATOM 1466 O O . ALA A 1 206 ? 30.793 3.727 -11.562 1.00 29.77 267 ALA A O 1
ATOM 1468 N N . ALA A 1 207 ? 32.310 5.307 -11.028 1.00 28.77 268 ALA A N 1
ATOM 1469 C CA . ALA A 1 207 ? 33.417 4.355 -10.983 1.00 29.70 268 ALA A CA 1
ATOM 1470 C C . ALA A 1 207 ? 33.251 3.326 -9.877 1.00 31.59 268 ALA A C 1
ATOM 1471 O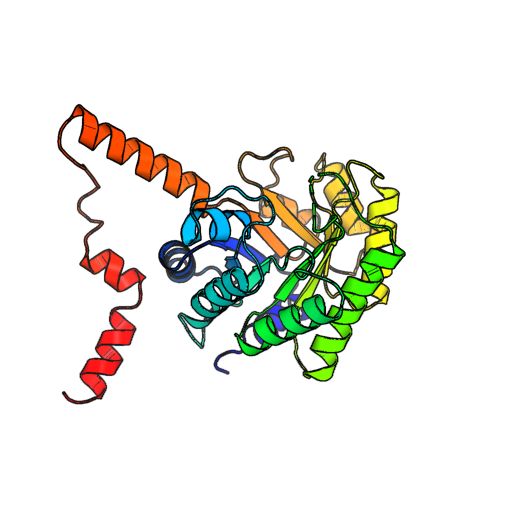 O . ALA A 1 207 ? 33.676 2.166 -10.011 1.00 32.41 268 ALA A O 1
ATOM 1473 N N . ALA A 1 208 ? 32.610 3.751 -8.793 1.00 31.58 269 ALA A N 1
ATOM 1474 C CA . ALA A 1 208 ? 32.384 2.877 -7.651 1.00 29.48 269 ALA A CA 1
ATOM 1475 C C . ALA A 1 208 ? 31.340 1.828 -7.956 1.00 28.67 269 ALA A C 1
ATOM 1476 O O . ALA A 1 208 ? 31.457 0.691 -7.495 1.00 30.81 269 ALA A O 1
ATOM 1478 N N . ALA A 1 209 ? 30.313 2.188 -8.710 1.00 26.98 270 ALA A N 1
ATOM 1479 C CA . ALA A 1 209 ? 29.283 1.208 -9.036 1.00 26.38 270 ALA A CA 1
ATOM 1480 C C . ALA A 1 209 ? 29.922 0.119 -9.897 1.00 26.51 270 ALA A C 1
ATOM 1481 O O . ALA A 1 209 ? 29.644 -1.070 -9.733 1.00 27.77 270 ALA A O 1
ATOM 1483 N N . VAL A 1 210 ? 30.776 0.531 -10.829 1.00 26.22 271 VAL A N 1
ATOM 1484 C CA . VAL A 1 210 ? 31.441 -0.433 -11.692 1.00 25.92 271 VAL A CA 1
ATOM 1485 C C . VAL A 1 210 ? 32.267 -1.406 -10.827 1.00 27.36 271 VAL A C 1
ATOM 1486 O O . VAL A 1 210 ? 32.235 -2.623 -11.025 1.00 28.00 271 VAL A O 1
ATOM 1490 N N . ALA A 1 211 ? 33.018 -0.865 -9.877 1.00 28.22 272 ALA A N 1
ATOM 1491 C CA . ALA A 1 211 ? 33.827 -1.715 -9.016 1.00 27.96 272 ALA A CA 1
ATOM 1492 C C . ALA A 1 211 ? 32.995 -2.619 -8.085 1.00 29.09 272 ALA A C 1
ATOM 1493 O O . ALA A 1 211 ? 33.385 -3.754 -7.763 1.00 30.84 272 ALA A O 1
ATOM 1495 N N . ALA A 1 212 ? 31.833 -2.139 -7.665 1.00 27.85 273 ALA A N 1
ATOM 1496 C CA . ALA A 1 212 ? 30.993 -2.915 -6.764 1.00 27.06 273 ALA A CA 1
ATOM 1497 C C . ALA A 1 212 ? 30.379 -4.113 -7.434 1.00 27.79 273 ALA A C 1
ATOM 1498 O O . ALA A 1 212 ? 30.106 -5.130 -6.774 1.00 29.99 273 ALA A O 1
ATOM 1500 N N . LEU A 1 213 ? 30.111 -3.988 -8.729 1.00 25.71 274 LEU A N 1
ATOM 1501 C CA . LEU A 1 213 ? 29.502 -5.085 -9.481 1.00 24.02 274 LEU A CA 1
ATOM 1502 C C . LEU A 1 213 ? 30.489 -5.897 -10.319 1.00 24.43 274 LEU A C 1
ATOM 1503 O O . LEU A 1 213 ? 30.129 -6.941 -10.845 1.00 24.44 274 LEU A O 1
ATOM 1508 N N . ALA A 1 214 ? 31.735 -5.441 -10.418 1.00 24.87 275 ALA A N 1
ATOM 1509 C CA . ALA A 1 214 ? 32.742 -6.154 -11.207 1.00 24.01 275 ALA A CA 1
ATOM 1510 C C . ALA A 1 214 ? 32.783 -7.626 -10.788 1.00 24.81 275 ALA A C 1
ATOM 1511 O O . ALA A 1 214 ? 32.760 -7.934 -9.593 1.00 27.60 275 ALA A O 1
ATOM 1513 N N . PRO A 1 215 ? 32.970 -8.538 -11.747 1.00 24.16 276 PRO A N 1
ATOM 1514 C CA . PRO A 1 215 ? 33.162 -8.341 -13.182 1.00 24.90 276 PRO A CA 1
ATOM 1515 C C . PRO A 1 215 ? 31.882 -8.272 -14.018 1.00 23.33 276 PRO A C 1
ATOM 1516 O O . PRO A 1 215 ? 31.965 -8.301 -15.241 1.00 24.20 276 PRO A O 1
ATOM 1520 N N . TRP A 1 216 ? 30.717 -8.171 -13.396 1.00 20.64 277 TRP A N 1
ATOM 1521 C CA . TRP A 1 216 ? 29.467 -8.113 -14.157 1.00 18.07 277 TRP A CA 1
ATOM 1522 C C . TRP A 1 216 ? 29.468 -6.761 -14.844 1.00 17.97 277 TRP A C 1
ATOM 1523 O O . TRP A 1 216 ? 29.658 -5.737 -14.192 1.00 20.02 277 TRP A O 1
ATOM 1534 N N . PRO A 1 217 ? 29.185 -6.732 -16.158 1.00 16.56 278 PRO A N 1
ATOM 1535 C CA . PRO A 1 217 ? 29.228 -5.457 -16.874 1.00 17.16 278 PRO A CA 1
ATOM 1536 C C . PRO A 1 217 ? 28.129 -4.466 -16.640 1.00 17.26 278 PRO A C 1
ATOM 1537 O O . PRO A 1 217 ? 26.974 -4.835 -16.416 1.00 16.02 278 PRO A O 1
ATOM 1541 N N . LEU A 1 218 ? 28.527 -3.198 -16.643 1.00 16.37 279 LEU A N 1
ATOM 1542 C CA . LEU A 1 218 ? 27.601 -2.085 -16.476 1.00 15.75 279 LEU A CA 1
ATOM 1543 C C . LEU A 1 218 ? 27.578 -1.254 -17.760 1.00 15.69 279 LEU A C 1
ATOM 1544 O O . LEU A 1 218 ? 28.550 -1.172 -18.531 1.00 16.80 279 LEU A O 1
ATOM 1549 N N . LEU A 1 219 ? 26.459 -0.570 -17.903 1.00 13.57 280 LEU A N 1
ATOM 1550 C CA . LEU A 1 219 ? 26.164 0.314 -19.003 1.00 12.70 280 LEU A CA 1
ATOM 1551 C C . LEU A 1 219 ? 25.959 1.706 -18.369 1.00 13.42 280 LEU A C 1
ATOM 1552 O O . LEU A 1 219 ? 25.266 1.867 -17.364 1.00 14.63 280 LEU A O 1
ATOM 1557 N N . LEU A 1 220 ? 26.549 2.709 -19.000 1.00 13.18 281 LEU A N 1
ATOM 1558 C CA . LEU A 1 220 ? 26.467 4.102 -18.592 1.00 12.69 281 LEU A CA 1
ATOM 1559 C C . LEU A 1 220 ? 25.529 4.839 -19.547 1.00 13.61 281 LEU A C 1
ATOM 1560 O O . LEU A 1 220 ? 25.741 4.827 -20.744 1.00 13.85 281 LEU A O 1
ATOM 1565 N N . ASN A 1 221 ? 24.492 5.466 -19.019 1.00 13.38 282 ASN A N 1
ATOM 1566 C CA . ASN A 1 221 ? 23.564 6.237 -19.830 1.00 14.20 282 ASN A CA 1
ATOM 1567 C C . ASN A 1 221 ? 23.885 7.717 -19.714 1.00 15.29 282 ASN A C 1
ATOM 1568 O O . ASN A 1 221 ? 23.707 8.315 -18.658 1.00 19.85 282 ASN A O 1
ATOM 1573 N N . SER A 1 222 ? 24.412 8.268 -20.797 1.00 13.99 283 SER A N 1
ATOM 1574 C CA . SER A 1 222 ? 24.759 9.684 -20.898 1.00 13.91 283 SER A CA 1
ATOM 1575 C C . SER A 1 222 ? 23.539 10.450 -21.446 1.00 15.87 283 SER A C 1
ATOM 1576 O O . SER A 1 222 ? 23.116 10.205 -22.545 1.00 18.68 283 SER A O 1
ATOM 1579 N N . VAL A 1 223 ? 23.000 11.378 -20.678 1.00 15.66 284 VAL A N 1
ATOM 1580 C CA . VAL A 1 223 ? 21.831 12.155 -21.067 1.00 14.36 284 VAL A CA 1
ATOM 1581 C C . VAL A 1 223 ? 22.318 13.544 -21.418 1.00 15.67 284 VAL A C 1
ATOM 1582 O O . VAL A 1 223 ? 22.682 14.346 -20.544 1.00 17.06 284 VAL A O 1
ATOM 1586 N N . GLU A 1 224 ? 22.317 13.851 -22.708 1.00 13.05 285 GLU A N 1
ATOM 1587 C CA . GLU A 1 224 ? 22.816 15.156 -23.116 1.00 12.73 285 GLU A CA 1
ATOM 1588 C C . GLU A 1 224 ? 21.962 16.291 -22.558 1.00 11.70 285 GLU A C 1
ATOM 1589 O O . GLU A 1 224 ? 20.741 16.322 -22.696 1.00 12.72 285 GLU A O 1
ATOM 1595 N N . ASN A 1 225 ? 22.634 17.195 -21.860 1.00 12.60 286 ASN A N 1
ATOM 1596 C CA . ASN A 1 225 ? 22.017 18.378 -21.250 1.00 13.67 286 ASN A CA 1
ATOM 1597 C C . ASN A 1 225 ? 21.084 18.017 -20.106 1.00 14.93 286 ASN A C 1
ATOM 1598 O O . ASN A 1 225 ? 20.209 18.801 -19.727 1.00 16.97 286 ASN A O 1
ATOM 1603 N N . GLY A 1 226 ? 21.351 16.852 -19.527 1.00 16.33 287 GLY A N 1
ATOM 1604 C CA . GLY A 1 226 ? 20.587 16.336 -18.419 1.00 18.07 287 GLY A CA 1
ATOM 1605 C C . GLY A 1 226 ? 21.116 16.787 -17.073 1.00 19.56 287 GLY A C 1
ATOM 1606 O O . GLY A 1 226 ? 21.843 17.783 -16.969 1.00 20.61 287 GLY A O 1
ATOM 1607 N N . HIS A 1 227 ? 20.794 16.015 -16.039 1.00 21.21 288 HIS A N 1
ATOM 1608 C CA . HIS A 1 227 ? 21.210 16.352 -14.675 1.00 25.88 288 HIS A CA 1
ATOM 1609 C C . HIS A 1 227 ? 22.442 15.661 -14.135 1.00 26.98 288 HIS A C 1
ATOM 1610 O O . HIS A 1 227 ? 22.846 15.932 -13.015 1.00 29.05 288 HIS A O 1
ATOM 1617 N N . SER A 1 228 ? 23.014 14.738 -14.892 1.00 27.49 289 SER A N 1
ATOM 1618 C CA . SER A 1 228 ? 24.208 14.041 -14.432 1.00 27.59 289 SER A CA 1
ATOM 1619 C C . SER A 1 228 ? 25.425 14.716 -15.003 1.00 26.17 289 SER A C 1
ATOM 1620 O O . SER A 1 228 ? 25.320 15.453 -16.002 1.00 26.28 289 SER A O 1
ATOM 1623 N N . PRO A 1 229 ? 26.590 14.485 -14.381 1.00 26.40 290 PRO A N 1
ATOM 1624 C CA . PRO A 1 229 ? 27.830 15.099 -14.859 1.00 26.22 290 PRO A CA 1
ATOM 1625 C C . PRO A 1 229 ? 28.295 14.557 -16.202 1.00 26.45 290 PRO A C 1
ATOM 1626 O O . PRO A 1 229 ? 27.992 13.427 -16.589 1.00 28.54 290 PRO A O 1
ATOM 1630 N N . LEU A 1 230 ? 29.082 15.366 -16.892 1.00 27.33 291 LEU A N 1
ATOM 1631 C CA . LEU A 1 230 ? 29.602 14.980 -18.180 1.00 26.89 291 LEU A CA 1
ATOM 1632 C C . LEU A 1 230 ? 30.735 13.989 -18.019 1.00 26.42 291 LEU A C 1
ATOM 1633 O O . LEU A 1 230 ? 31.644 14.197 -17.224 1.00 28.64 291 LEU A O 1
ATOM 1638 N N . ILE A 1 231 ? 30.620 12.867 -18.716 1.00 23.26 292 ILE A N 1
ATOM 1639 C CA . ILE A 1 231 ? 31.629 11.825 -18.699 1.00 21.96 292 ILE A CA 1
ATOM 1640 C C . ILE A 1 231 ? 31.963 11.539 -20.172 1.00 21.99 292 ILE A C 1
ATOM 1641 O O . ILE A 1 231 ? 31.070 11.288 -20.976 1.00 21.18 292 ILE A O 1
ATOM 1646 N N . THR A 1 232 ? 33.233 11.649 -20.553 1.00 22.35 293 THR A N 1
ATOM 1647 C CA . THR A 1 232 ? 33.588 11.377 -21.943 1.00 21.66 293 THR A CA 1
ATOM 1648 C C . THR A 1 232 ? 33.704 9.882 -22.185 1.00 21.91 293 THR A C 1
ATOM 1649 O O . THR A 1 232 ? 33.726 9.089 -21.255 1.00 22.22 293 THR A O 1
ATOM 1653 N N . VAL A 1 233 ? 33.764 9.507 -23.458 1.00 20.61 294 VAL A N 1
ATOM 1654 C CA . VAL A 1 233 ? 33.895 8.109 -23.822 1.00 19.24 294 VAL A CA 1
ATOM 1655 C C . VAL A 1 233 ? 35.203 7.569 -23.214 1.00 21.82 294 VAL A C 1
ATOM 1656 O O . VAL A 1 233 ? 35.216 6.496 -22.623 1.00 23.17 294 VAL A O 1
ATOM 1660 N N . GLU A 1 234 ? 36.295 8.322 -23.326 1.00 24.58 295 GLU A N 1
ATOM 1661 C CA . GLU A 1 234 ? 37.566 7.859 -22.763 1.00 27.99 295 GLU A CA 1
ATOM 1662 C C . GLU A 1 234 ? 37.472 7.650 -21.265 1.00 29.70 295 GLU A C 1
ATOM 1663 O O . GLU A 1 234 ? 38.015 6.684 -20.748 1.00 31.72 295 GLU A O 1
ATOM 1669 N N . GLU A 1 235 ? 36.820 8.569 -20.565 1.00 29.79 296 GLU A N 1
ATOM 1670 C CA . GLU A 1 235 ? 36.659 8.459 -19.124 1.00 29.33 296 GLU A CA 1
ATOM 1671 C C . GLU A 1 235 ? 35.807 7.244 -18.733 1.00 29.63 296 GLU A C 1
ATOM 1672 O O . GLU A 1 235 ? 36.144 6.517 -17.790 1.00 30.13 296 GLU A O 1
ATOM 1678 N N . ALA A 1 236 ? 34.696 7.030 -19.434 1.00 25.57 297 ALA A N 1
ATOM 1679 C CA . ALA A 1 236 ? 33.830 5.893 -19.127 1.00 24.59 297 ALA A CA 1
ATOM 1680 C C . ALA A 1 236 ? 34.582 4.589 -19.341 1.00 24.97 297 ALA A C 1
ATOM 1681 O O . ALA A 1 236 ? 34.437 3.654 -18.584 1.00 25.49 297 ALA A O 1
ATOM 1683 N N . LYS A 1 237 ? 35.414 4.540 -20.367 1.00 25.46 298 LYS A N 1
ATOM 1684 C CA . LYS A 1 237 ? 36.184 3.336 -20.663 1.00 26.28 298 LYS A CA 1
ATOM 1685 C C . LYS A 1 237 ? 37.172 3.057 -19.536 1.00 28.86 298 LYS A C 1
ATOM 1686 O O . LYS A 1 237 ? 37.351 1.916 -19.087 1.00 30.36 298 LYS A O 1
ATOM 1692 N N . ALA A 1 238 ? 37.834 4.112 -19.076 1.00 28.93 299 ALA A N 1
ATOM 1693 C CA . ALA A 1 238 ? 38.797 3.945 -17.993 1.00 29.38 299 ALA A CA 1
ATOM 1694 C C . ALA A 1 238 ? 38.116 3.530 -16.669 1.00 32.21 299 ALA A C 1
ATOM 1695 O O . ALA A 1 238 ? 38.704 2.791 -15.863 1.00 34.89 299 ALA A O 1
ATOM 1697 N N . MET A 1 239 ? 36.872 3.985 -16.473 1.00 31.75 300 MET A N 1
ATOM 1698 C CA . MET A 1 239 ? 36.078 3.664 -15.270 1.00 29.39 300 MET A CA 1
ATOM 1699 C C . MET A 1 239 ? 35.691 2.180 -15.283 1.00 28.99 300 MET A C 1
ATOM 1700 O O . MET A 1 239 ? 35.321 1.631 -14.246 1.00 29.41 300 MET A O 1
ATOM 1705 N N . GLY A 1 240 ? 35.718 1.555 -16.462 1.00 27.79 301 GLY A N 1
ATOM 1706 C CA . GLY A 1 240 ? 35.378 0.146 -16.611 1.00 24.23 301 GLY A CA 1
ATOM 1707 C C . GLY A 1 240 ? 34.017 -0.215 -17.190 1.00 22.86 301 GLY A C 1
ATOM 1708 O O . GLY A 1 240 ? 33.657 -1.383 -17.201 1.00 24.00 301 GLY A O 1
ATOM 1709 N N . PHE A 1 241 ? 33.247 0.771 -17.610 1.00 20.20 302 PHE A N 1
ATOM 1710 C CA . PHE A 1 241 ? 31.940 0.504 -18.191 1.00 18.69 302 PHE A CA 1
ATOM 1711 C C . PHE A 1 241 ? 32.132 -0.295 -19.476 1.00 17.27 302 PHE A C 1
ATOM 1712 O O . PHE A 1 241 ? 33.151 -0.157 -20.141 1.00 20.38 302 PHE A O 1
ATOM 1720 N N . ARG A 1 242 ? 31.148 -1.117 -19.845 1.00 16.98 303 ARG A N 1
ATOM 1721 C CA . ARG A 1 242 ? 31.245 -1.911 -21.075 1.00 15.49 303 ARG A CA 1
ATOM 1722 C C . ARG A 1 242 ? 30.361 -1.376 -22.194 1.00 16.74 303 ARG A C 1
ATOM 1723 O O . ARG A 1 242 ? 30.608 -1.681 -23.340 1.00 17.26 303 ARG A O 1
ATOM 1731 N N . ILE A 1 243 ? 29.305 -0.657 -21.842 1.00 13.77 304 ILE A N 1
ATOM 1732 C CA . ILE A 1 243 ? 28.428 -0.070 -22.848 1.00 12.25 304 ILE A CA 1
ATOM 1733 C C . ILE A 1 243 ? 28.134 1.359 -22.408 1.00 12.86 304 ILE A C 1
ATOM 1734 O O . ILE A 1 243 ? 28.019 1.618 -21.216 1.00 13.65 304 ILE A O 1
ATOM 1739 N N . MET A 1 244 ? 28.002 2.284 -23.365 1.00 13.35 305 MET A N 1
ATOM 1740 C CA . MET A 1 244 ? 27.678 3.668 -23.045 1.00 12.48 305 MET A CA 1
ATOM 1741 C C . MET A 1 244 ? 26.670 4.086 -24.116 1.00 10.79 305 MET A C 1
ATOM 1742 O O . MET A 1 244 ? 26.942 3.994 -25.311 1.00 12.39 305 MET A O 1
ATOM 1747 N N . ILE A 1 245 ? 25.500 4.505 -23.668 1.00 10.26 306 ILE A N 1
ATOM 1748 C CA . ILE A 1 245 ? 24.426 4.929 -24.557 1.00 10.92 306 ILE A CA 1
ATOM 1749 C C . ILE A 1 245 ? 24.284 6.424 -24.427 1.00 11.70 306 ILE A C 1
ATOM 1750 O O . ILE A 1 245 ? 24.522 6.992 -23.366 1.00 13.04 306 ILE A O 1
ATOM 1755 N N . PHE A 1 246 ? 23.879 7.059 -25.519 1.00 11.23 307 PHE A N 1
ATOM 1756 C CA . PHE A 1 246 ? 23.754 8.492 -25.549 1.00 11.54 307 PHE A CA 1
ATOM 1757 C C . PHE A 1 246 ? 22.338 8.998 -25.823 1.00 11.45 307 PHE A C 1
ATOM 1758 O O . PHE A 1 246 ? 21.955 9.228 -26.978 1.00 12.14 307 PHE A O 1
ATOM 1766 N N . SER A 1 247 ? 21.587 9.161 -24.738 1.00 11.81 308 SER A N 1
ATOM 1767 C CA . SER A 1 247 ? 20.222 9.662 -24.781 1.00 12.58 308 SER A CA 1
ATOM 1768 C C . SER A 1 247 ? 20.268 11.123 -25.239 1.00 12.02 308 SER A C 1
ATOM 1769 O O . SER A 1 247 ? 21.075 11.921 -24.804 1.00 12.92 308 SER A O 1
ATOM 1772 N N . PHE A 1 248 ? 19.357 11.449 -26.128 1.00 11.65 309 PHE A N 1
ATOM 1773 C CA . PHE A 1 248 ? 19.196 12.758 -26.727 1.00 11.97 309 PHE A CA 1
ATOM 1774 C C . PHE A 1 248 ? 20.317 13.186 -27.693 1.00 12.53 309 PHE A C 1
ATOM 1775 O O . PHE A 1 248 ? 20.291 14.307 -28.172 1.00 13.31 309 PHE A O 1
ATOM 1783 N N . ALA A 1 249 ? 21.217 12.286 -28.064 1.00 11.16 310 ALA A N 1
ATOM 1784 C CA . ALA A 1 249 ? 22.328 12.636 -28.941 1.00 11.80 310 ALA A CA 1
ATOM 1785 C C . ALA A 1 249 ? 21.895 13.110 -30.295 1.00 11.60 310 ALA A C 1
ATOM 1786 O O . ALA A 1 249 ? 22.630 13.852 -30.941 1.00 13.30 310 ALA A O 1
ATOM 1788 N N . THR A 1 250 ? 20.753 12.621 -30.789 1.00 10.41 311 THR A N 1
ATOM 1789 C CA . THR A 1 250 ? 20.291 13.056 -32.094 1.00 9.96 311 THR A CA 1
ATOM 1790 C C . THR A 1 250 ? 19.022 13.883 -32.040 1.00 8.94 311 THR A C 1
ATOM 1791 O O . THR A 1 250 ? 18.874 14.795 -32.847 1.00 10.08 311 THR A O 1
ATOM 1795 N N . LEU A 1 251 ? 18.150 13.631 -31.062 1.00 9.19 312 LEU A N 1
ATOM 1796 C CA . LEU A 1 251 ? 16.900 14.401 -30.968 1.00 9.76 312 LEU A CA 1
ATOM 1797 C C . LEU A 1 251 ? 17.176 15.865 -30.665 1.00 9.56 312 LEU A C 1
ATOM 1798 O O . LEU A 1 251 ? 16.573 16.762 -31.253 1.00 10.41 312 LEU A O 1
ATOM 1803 N N . ALA A 1 252 ? 18.111 16.128 -29.752 1.00 9.60 313 ALA A N 1
ATOM 1804 C CA . ALA A 1 252 ? 18.477 17.506 -29.350 1.00 11.25 313 ALA A CA 1
ATOM 1805 C C . ALA A 1 252 ? 19.038 18.354 -30.489 1.00 11.40 313 ALA A C 1
ATOM 1806 O O . ALA A 1 252 ? 18.496 19.423 -30.773 1.00 11.05 313 ALA A O 1
ATOM 1808 N N . PRO A 1 253 ? 20.077 17.888 -31.175 1.00 11.02 314 PRO A N 1
ATOM 1809 C CA . PRO A 1 253 ? 20.556 18.732 -32.277 1.00 12.75 314 PRO A CA 1
ATOM 1810 C C . PRO A 1 253 ? 19.536 18.813 -33.404 1.00 11.72 314 PRO A C 1
ATOM 1811 O O . PRO A 1 253 ? 19.510 19.837 -34.078 1.00 11.61 314 PRO A O 1
ATOM 1815 N N . ALA A 1 254 ? 18.723 17.787 -33.633 1.00 10.67 315 ALA A N 1
ATOM 1816 C CA . ALA A 1 254 ? 17.727 17.881 -34.700 1.00 9.48 315 ALA A CA 1
ATOM 1817 C C . ALA A 1 254 ? 16.787 19.050 -34.341 1.00 9.94 315 ALA A C 1
ATOM 1818 O O . ALA A 1 254 ? 16.466 19.872 -35.196 1.00 10.69 315 ALA A O 1
ATOM 1820 N N . TYR A 1 255 ? 16.316 19.109 -33.099 1.00 9.96 316 TYR A N 1
ATOM 1821 C CA . TYR A 1 255 ? 15.430 20.187 -32.711 1.00 10.54 316 TYR A CA 1
ATOM 1822 C C . TYR A 1 255 ? 16.071 21.551 -32.905 1.00 10.01 316 TYR A C 1
ATOM 1823 O O . TYR A 1 255 ? 15.469 22.450 -33.460 1.00 10.60 316 TYR A O 1
ATOM 1832 N N . ALA A 1 256 ? 17.288 21.726 -32.421 1.00 11.75 317 ALA A N 1
ATOM 1833 C CA . ALA A 1 256 ? 17.923 23.025 -32.553 1.00 10.77 317 ALA A CA 1
ATOM 1834 C C . ALA A 1 256 ? 18.034 23.494 -33.991 1.00 12.07 317 ALA A C 1
ATOM 1835 O O . ALA A 1 256 ? 17.844 24.688 -34.289 1.00 12.65 317 ALA A O 1
ATOM 1837 N N . ALA A 1 257 ? 18.372 22.563 -34.877 1.00 11.51 318 ALA A N 1
ATOM 1838 C CA . ALA A 1 257 ? 18.536 22.861 -36.297 1.00 11.24 318 ALA A CA 1
ATOM 1839 C C . ALA A 1 257 ? 17.190 23.152 -36.976 1.00 11.43 318 ALA A C 1
ATOM 1840 O O . ALA A 1 257 ? 17.096 24.091 -37.801 1.00 11.74 318 ALA A O 1
ATOM 1842 N N . ILE A 1 258 ? 16.189 22.308 -36.709 1.00 9.68 319 ILE A N 1
ATOM 1843 C CA . ILE A 1 258 ? 14.872 22.511 -37.255 1.00 9.57 319 ILE A CA 1
ATOM 1844 C C . ILE A 1 258 ? 14.350 23.897 -36.801 1.00 9.93 319 ILE A C 1
ATOM 1845 O O . ILE A 1 258 ? 13.809 24.678 -37.596 1.00 11.15 319 ILE A O 1
ATOM 1850 N N . ARG A 1 259 ? 14.548 24.231 -35.532 1.00 10.48 320 ARG A N 1
ATOM 1851 C CA . ARG A 1 259 ? 14.078 25.510 -35.017 1.00 10.90 320 ARG A CA 1
ATOM 1852 C C . ARG A 1 259 ? 14.745 26.706 -35.679 1.00 11.74 320 ARG A C 1
ATOM 1853 O O . ARG A 1 259 ? 14.091 27.645 -36.116 1.00 11.62 320 ARG A O 1
ATOM 1861 N N . GLU A 1 260 ? 16.065 26.661 -35.757 1.00 11.61 321 GLU A N 1
ATOM 1862 C CA . GLU A 1 260 ? 16.804 27.771 -36.376 1.00 13.59 321 GLU A CA 1
ATOM 1863 C C . GLU A 1 260 ? 16.398 27.933 -37.838 1.00 12.76 321 GLU A C 1
ATOM 1864 O O . GLU A 1 260 ? 16.263 29.048 -38.346 1.00 13.32 321 GLU A O 1
ATOM 1870 N N . THR A 1 261 ? 16.198 26.826 -38.543 1.00 11.16 322 THR A N 1
ATOM 1871 C CA . THR A 1 261 ? 15.818 26.897 -39.945 1.00 11.65 322 THR A CA 1
ATOM 1872 C C . THR A 1 261 ? 14.432 27.478 -40.123 1.00 11.70 322 THR A C 1
ATOM 1873 O O . THR A 1 261 ? 14.175 28.323 -40.980 1.00 11.92 322 THR A O 1
ATOM 1877 N N . LEU A 1 262 ? 13.496 27.012 -39.309 1.00 11.12 323 LEU A N 1
ATOM 1878 C CA . LEU A 1 262 ? 12.117 27.497 -39.404 1.00 10.40 323 LEU A CA 1
ATOM 1879 C C . LEU A 1 262 ? 12.004 28.973 -39.006 1.00 10.54 323 LEU A C 1
ATOM 1880 O O . LEU A 1 262 ? 11.162 29.694 -39.533 1.00 11.79 323 LEU A O 1
ATOM 1885 N N . VAL A 1 263 ? 12.843 29.431 -38.086 1.00 10.85 324 VAL A N 1
ATOM 1886 C CA . VAL A 1 263 ? 12.834 30.854 -37.689 1.00 12.25 324 VAL A CA 1
ATOM 1887 C C . VAL A 1 263 ? 13.286 31.646 -38.934 1.00 14.40 324 VAL A C 1
ATOM 1888 O O . VAL A 1 263 ? 12.744 32.697 -39.241 1.00 14.10 324 VAL A O 1
ATOM 1892 N N . ARG A 1 264 ? 14.301 31.156 -39.637 1.00 13.06 325 ARG A N 1
ATOM 1893 C CA . ARG A 1 264 ? 14.791 31.813 -40.855 1.00 14.93 325 ARG A CA 1
ATOM 1894 C C . ARG A 1 264 ? 13.675 31.836 -41.899 1.00 12.55 325 ARG A C 1
ATOM 1895 O O . ARG A 1 264 ? 13.480 32.836 -42.568 1.00 14.41 325 ARG A O 1
ATOM 1903 N N . LEU A 1 265 ? 12.947 30.740 -42.078 1.00 12.04 326 LEU A N 1
ATOM 1904 C CA . LEU A 1 265 ? 11.874 30.741 -43.053 1.00 12.45 326 LEU A CA 1
ATOM 1905 C C . LEU A 1 265 ? 10.791 31.736 -42.651 1.00 13.60 326 LEU A C 1
ATOM 1906 O O . LEU A 1 265 ? 10.304 32.520 -43.466 1.00 13.74 326 LEU A O 1
ATOM 1911 N N . ARG A 1 266 ? 10.449 31.755 -41.382 1.00 13.57 327 ARG A N 1
ATOM 1912 C CA . ARG A 1 266 ? 9.411 32.649 -40.917 1.00 15.48 327 ARG A CA 1
ATOM 1913 C C . ARG A 1 266 ? 9.745 34.126 -41.069 1.00 17.62 327 ARG A C 1
ATOM 1914 O O . ARG A 1 266 ? 8.922 34.916 -41.522 1.00 20.52 327 ARG A O 1
ATOM 1922 N N . ASP A 1 267 ? 10.980 34.461 -40.730 1.00 17.36 328 ASP A N 1
ATOM 1923 C CA . ASP A 1 267 ? 11.414 35.857 -40.755 1.00 19.32 328 ASP A CA 1
ATOM 1924 C C . ASP A 1 267 ? 12.117 36.376 -41.980 1.00 19.61 328 ASP A C 1
ATOM 1925 O O . ASP A 1 267 ? 12.146 37.587 -42.198 1.00 23.91 328 ASP A O 1
ATOM 1930 N N . HIS A 1 268 ? 12.631 35.478 -42.809 1.00 19.60 329 HIS A N 1
ATOM 1931 C CA . HIS A 1 268 ? 13.354 35.848 -44.016 1.00 19.77 329 HIS A CA 1
ATOM 1932 C C . HIS A 1 268 ? 12.807 35.258 -45.296 1.00 19.19 329 HIS A C 1
ATOM 1933 O O . HIS A 1 268 ? 13.278 35.629 -46.367 1.00 21.93 329 HIS A O 1
ATOM 1940 N N . GLY A 1 269 ? 11.885 34.296 -45.200 1.00 17.23 330 GLY A N 1
ATOM 1941 C CA . GLY A 1 269 ? 11.301 33.757 -46.409 1.00 16.85 330 GLY A CA 1
ATOM 1942 C C . GLY A 1 269 ? 12.076 32.760 -47.217 1.00 16.32 330 GLY A C 1
ATOM 1943 O O . GLY A 1 269 ? 11.723 32.520 -48.373 1.00 16.76 330 GLY A O 1
ATOM 1944 N N . VAL A 1 270 ? 13.141 32.232 -46.626 1.00 15.63 331 VAL A N 1
ATOM 1945 C CA . VAL A 1 270 ? 13.981 31.233 -47.253 1.00 16.51 331 VAL A CA 1
ATOM 1946 C C . VAL A 1 270 ? 14.393 30.217 -46.182 1.00 15.57 331 VAL A C 1
ATOM 1947 O O . VAL A 1 270 ? 14.535 30.534 -45.005 1.00 17.76 331 VAL A O 1
ATOM 1951 N N . VAL A 1 271 ? 14.563 28.983 -46.614 1.00 14.52 332 VAL A N 1
ATOM 1952 C CA . VAL A 1 271 ? 14.970 27.868 -45.728 1.00 13.51 332 VAL A CA 1
ATOM 1953 C C . VAL A 1 271 ? 16.465 27.981 -45.468 1.00 13.55 332 VAL A C 1
ATOM 1954 O O . VAL A 1 271 ? 16.927 27.865 -44.335 1.00 14.30 332 VAL A O 1
ATOM 1958 N N . GLY A 1 272 ? 17.253 28.184 -46.513 1.00 13.18 333 GLY A N 1
ATOM 1959 C CA . GLY A 1 272 ? 18.684 28.355 -46.326 1.00 13.70 333 GLY A CA 1
ATO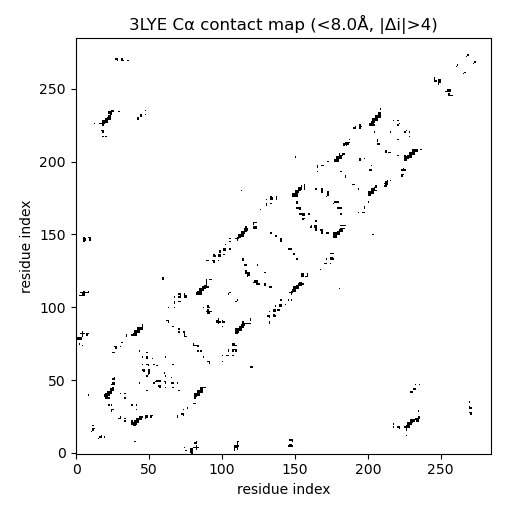M 1960 C C . GLY A 1 272 ? 19.588 27.246 -45.854 1.00 14.77 333 GLY A C 1
ATOM 1961 O O . GLY A 1 272 ? 20.614 27.499 -45.200 1.00 17.33 333 GLY A O 1
ATOM 1962 N N . THR A 1 273 ? 19.270 26.030 -46.246 1.00 13.48 334 THR A N 1
ATOM 1963 C CA . THR A 1 273 ? 20.068 24.888 -45.864 1.00 13.45 334 THR A CA 1
ATOM 1964 C C . THR A 1 273 ? 21.275 24.720 -46.787 1.00 11.97 334 THR A C 1
ATOM 1965 O O . THR A 1 273 ? 21.152 24.910 -47.993 1.00 12.88 334 THR A O 1
ATOM 1969 N N . PRO A 1 274 ? 22.454 24.427 -46.223 1.00 11.88 335 PRO A N 1
ATOM 1970 C CA . PRO A 1 274 ? 23.647 24.222 -47.056 1.00 12.95 335 PRO A CA 1
ATOM 1971 C C . PRO A 1 274 ? 23.260 23.385 -48.276 1.00 12.21 335 PRO A C 1
ATOM 1972 O O . PRO A 1 274 ? 22.679 22.310 -48.146 1.00 12.52 335 PRO A O 1
ATOM 1976 N N . ASP A 1 275 ? 23.722 23.834 -49.439 1.00 12.20 336 ASP A N 1
ATOM 1977 C CA . ASP A 1 275 ? 23.358 23.220 -50.711 1.00 12.58 336 ASP A CA 1
ATOM 1978 C C . ASP A 1 275 ? 23.740 21.774 -50.987 1.00 13.02 336 ASP A C 1
ATOM 1979 O O . ASP A 1 275 ? 23.220 21.182 -51.938 1.00 14.04 336 ASP A O 1
ATOM 1984 N N . GLY A 1 276 ? 24.698 21.224 -50.244 1.00 12.16 337 GLY A N 1
ATOM 1985 C CA . GLY A 1 276 ? 25.045 19.835 -50.469 1.00 13.19 337 GLY A CA 1
ATOM 1986 C C . GLY A 1 276 ? 24.064 18.867 -49.829 1.00 14.34 337 GLY A C 1
ATOM 1987 O O . GLY A 1 276 ? 24.164 17.682 -50.096 1.00 15.54 337 GLY A O 1
ATOM 1988 N N . ILE A 1 277 ? 23.119 19.359 -49.022 1.00 12.99 338 ILE A N 1
ATOM 1989 C CA . ILE A 1 277 ? 22.149 18.450 -48.379 1.00 12.52 338 ILE A CA 1
ATOM 1990 C C . ILE A 1 277 ? 20.948 18.379 -49.323 1.00 13.10 338 ILE A C 1
ATOM 1991 O O . ILE A 1 277 ? 19.904 19.014 -49.107 1.00 13.10 338 ILE A O 1
ATOM 1996 N N . THR A 1 278 ? 21.143 17.652 -50.410 1.00 12.31 339 THR A N 1
ATOM 1997 C CA . THR A 1 278 ? 20.141 17.474 -51.468 1.00 12.34 339 THR A CA 1
ATOM 1998 C C . THR A 1 278 ? 19.201 16.310 -51.217 1.00 11.62 339 THR A C 1
ATOM 1999 O O . THR A 1 278 ? 19.485 15.444 -50.400 1.00 11.78 339 THR A O 1
ATOM 2003 N N . PRO A 1 279 ? 18.059 16.304 -51.917 1.00 12.22 340 PRO A N 1
ATOM 2004 C CA . PRO A 1 279 ? 17.150 15.190 -51.748 1.00 13.08 340 PRO A CA 1
ATOM 2005 C C . PRO A 1 279 ? 17.886 13.878 -52.072 1.00 13.85 340 PRO A C 1
ATOM 2006 O O . PRO A 1 279 ? 17.754 12.910 -51.326 1.00 13.08 340 PRO A O 1
ATOM 2010 N N . VAL A 1 280 ? 18.699 13.841 -53.138 1.00 13.69 341 VAL A N 1
ATOM 2011 C CA . VAL A 1 280 ? 19.385 12.590 -53.448 1.00 13.72 341 VAL A CA 1
ATOM 2012 C C . VAL A 1 280 ? 20.362 12.202 -52.347 1.00 12.77 341 VAL A C 1
ATOM 2013 O O . VAL A 1 280 ? 20.499 11.006 -52.063 1.00 13.77 341 VAL A O 1
ATOM 2017 N N . ARG A 1 281 ? 21.055 13.152 -51.732 1.00 12.21 342 ARG A N 1
ATOM 2018 C CA . ARG A 1 281 ? 21.967 12.750 -50.672 1.00 12.42 342 ARG A CA 1
ATOM 2019 C C . ARG A 1 281 ? 21.159 12.118 -49.528 1.00 11.91 342 ARG A C 1
ATOM 2020 O O . ARG A 1 281 ? 21.565 11.133 -48.951 1.00 12.83 342 ARG A O 1
ATOM 2028 N N . LEU A 1 282 ? 20.021 12.715 -49.177 1.00 10.94 343 LEU A N 1
ATOM 2029 C CA . LEU A 1 282 ? 19.178 12.173 -48.111 1.00 10.44 343 LEU A CA 1
ATOM 2030 C C . LEU A 1 282 ? 18.680 10.769 -48.499 1.00 10.59 343 LEU A C 1
ATOM 2031 O O . LEU A 1 282 ? 18.643 9.863 -47.671 1.00 12.09 343 LEU A O 1
ATOM 2036 N N . PHE A 1 283 ? 18.328 10.578 -49.769 1.00 10.50 344 PHE A N 1
ATOM 2037 C CA . PHE A 1 283 ? 17.858 9.262 -50.210 1.00 11.45 344 PHE A CA 1
ATOM 2038 C C . PHE A 1 283 ? 18.989 8.252 -50.108 1.00 11.70 344 PHE A C 1
ATOM 2039 O O . PHE A 1 283 ? 18.775 7.101 -49.727 1.00 12.02 344 PHE A O 1
ATOM 2047 N N . GLU A 1 284 ? 20.198 8.673 -50.466 1.00 12.22 345 GLU A N 1
ATOM 2048 C CA . GLU A 1 284 ? 21.341 7.782 -50.382 1.00 12.29 345 GLU A CA 1
ATOM 2049 C C . GLU A 1 284 ? 21.582 7.367 -48.914 1.00 11.95 345 GLU A C 1
ATOM 2050 O O . GLU A 1 284 ? 21.859 6.214 -48.622 1.00 12.87 345 GLU A O 1
ATOM 2056 N N . VAL A 1 285 ? 21.459 8.320 -47.999 1.00 12.22 346 VAL A N 1
ATOM 2057 C CA . VAL A 1 285 ? 21.660 8.004 -46.589 1.00 11.59 346 VAL A CA 1
ATOM 2058 C C . VAL A 1 285 ? 20.583 7.001 -46.179 1.00 11.22 346 VAL A C 1
ATOM 2059 O O . VAL A 1 285 ? 20.829 6.060 -45.441 1.00 11.62 346 VAL A O 1
ATOM 2063 N N . CYS A 1 286 ? 19.395 7.15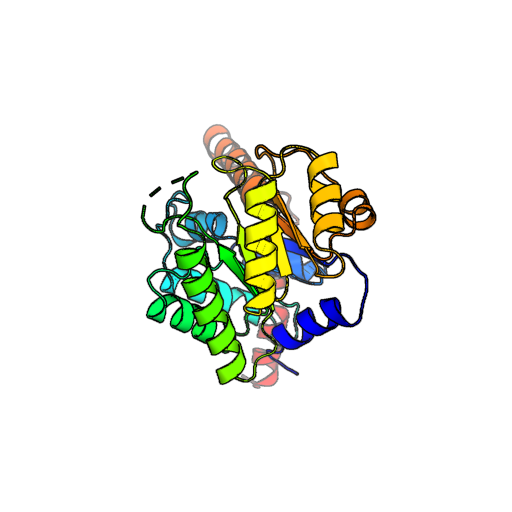7 -46.737 1.00 11.28 347 CYS A N 1
ATOM 2064 C CA . CYS A 1 286 ? 18.267 6.301 -46.426 1.00 11.56 347 CYS A CA 1
ATOM 2065 C C . CYS A 1 286 ? 18.080 5.057 -47.286 1.00 12.89 347 CYS A C 1
ATOM 2066 O O . CYS A 1 286 ? 16.951 4.601 -47.460 1.00 16.05 347 CYS A O 1
ATOM 2069 N N . GLY A 1 287 ? 19.150 4.515 -47.829 1.00 13.23 348 GLY A N 1
ATOM 2070 C CA . GLY A 1 287 ? 19.046 3.280 -48.582 1.00 13.80 348 GLY A CA 1
ATOM 2071 C C . GLY A 1 287 ? 18.738 3.260 -50.044 1.00 13.49 348 GLY A C 1
ATOM 2072 O O . GLY A 1 287 ? 18.326 2.226 -50.578 1.00 15.00 348 GLY A O 1
ATOM 2073 N N . LEU A 1 288 ? 19.040 4.353 -50.727 1.00 12.82 349 LEU A N 1
ATOM 2074 C CA . LEU A 1 288 ? 18.751 4.387 -52.157 1.00 13.10 349 LEU A CA 1
ATOM 2075 C C . LEU A 1 288 ? 19.529 3.350 -52.917 1.00 15.48 349 LEU A C 1
ATOM 2076 O O . LEU A 1 288 ? 18.982 2.697 -53.794 1.00 15.64 349 LEU A O 1
ATOM 2081 N N . GLN A 1 289 ? 20.812 3.191 -52.585 1.00 16.13 350 GLN A N 1
ATOM 2082 C CA . GLN A 1 289 ? 21.602 2.198 -53.319 1.00 18.16 350 GLN A CA 1
ATOM 2083 C C . GLN A 1 289 ? 21.038 0.786 -53.174 1.00 17.29 350 GLN A C 1
ATOM 2084 O O . GLN A 1 289 ? 20.961 0.063 -54.141 1.00 18.34 350 GLN A O 1
ATOM 2090 N N . ASP A 1 290 ? 20.588 0.399 -51.995 1.00 16.96 351 ASP A N 1
ATOM 2091 C CA . ASP A 1 290 ? 20.024 -0.933 -51.827 1.00 16.31 351 ASP A CA 1
ATOM 2092 C C . ASP A 1 290 ? 18.777 -1.070 -52.698 1.00 14.02 351 ASP A C 1
ATOM 2093 O O . ASP A 1 290 ? 18.527 -2.110 -53.312 1.00 15.42 351 ASP A O 1
ATOM 2098 N N . ALA A 1 291 ? 17.973 -0.017 -52.756 1.00 13.27 352 ALA A N 1
ATOM 2099 C CA . ALA A 1 291 ? 16.756 -0.067 -53.545 1.00 12.95 352 ALA A CA 1
ATOM 2100 C C . ALA A 1 291 ? 17.048 -0.147 -55.027 1.00 13.52 352 ALA A C 1
ATOM 2101 O O . ALA A 1 291 ? 16.383 -0.880 -55.762 1.00 13.37 352 ALA A O 1
ATOM 2103 N N . MET A 1 292 ? 18.071 0.573 -55.454 1.00 15.37 353 MET A N 1
ATOM 2104 C CA . MET A 1 292 ? 18.449 0.572 -56.860 1.00 17.51 353 MET A CA 1
ATOM 2105 C C . MET A 1 292 ? 18.973 -0.809 -57.246 1.00 17.49 353 MET A C 1
ATOM 2106 O O . MET A 1 292 ? 18.756 -1.265 -58.350 1.00 19.21 353 MET A O 1
ATOM 2111 N N . GLU A 1 293 ? 19.648 -1.493 -56.330 1.00 16.61 354 GLU A N 1
ATOM 2112 C CA . GLU A 1 293 ? 20.164 -2.813 -56.645 1.00 18.18 354 GLU A CA 1
ATOM 2113 C C . GLU A 1 293 ? 19.011 -3.792 -56.784 1.00 16.33 354 GLU A C 1
ATOM 2114 O O . GLU A 1 293 ? 19.051 -4.667 -57.622 1.00 18.28 354 GLU A O 1
ATOM 2120 N N . VAL A 1 294 ? 17.981 -3.639 -55.967 1.00 13.80 355 VAL A N 1
ATOM 2121 C CA . VAL A 1 294 ? 16.836 -4.525 -56.063 1.00 13.80 355 VAL A CA 1
ATOM 2122 C C . VAL A 1 294 ? 16.127 -4.259 -57.385 1.00 14.71 355 VAL A C 1
ATOM 2123 O O . VAL A 1 294 ? 15.819 -5.181 -58.132 1.00 15.80 355 VAL A O 1
ATOM 2127 N N . ASP A 1 295 ? 15.907 -2.987 -57.692 1.00 14.76 356 ASP A N 1
ATOM 2128 C CA . ASP A 1 295 ? 15.208 -2.603 -58.903 1.00 16.22 356 ASP A CA 1
ATOM 2129 C C . ASP A 1 295 ? 15.949 -3.051 -60.154 1.00 17.19 356 ASP A C 1
ATOM 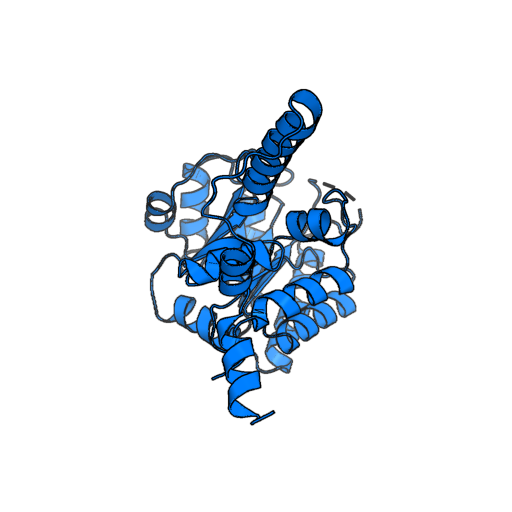2130 O O . ASP A 1 295 ? 15.381 -3.678 -61.026 1.00 21.22 356 ASP A O 1
ATOM 2135 N N . ASN A 1 296 ? 17.235 -2.774 -60.212 1.00 18.48 357 ASN A N 1
ATOM 2136 C CA . ASN A 1 296 ? 18.032 -3.140 -61.353 1.00 20.86 357 ASN A CA 1
ATOM 2137 C C . ASN A 1 296 ? 18.141 -4.661 -61.507 1.00 20.76 357 ASN A C 1
ATOM 2138 O O . ASN A 1 296 ? 18.031 -5.188 -62.624 1.00 23.52 357 ASN A O 1
ATOM 2143 N N . GLY A 1 297 ? 18.359 -5.367 -60.394 1.00 17.97 358 GLY A N 1
ATOM 2144 C CA . GLY A 1 297 ? 18.475 -6.823 -60.412 1.00 17.79 358 GLY A CA 1
ATOM 2145 C C . GLY A 1 297 ? 17.219 -7.526 -60.886 1.00 18.82 358 GLY A C 1
ATOM 2146 O O . GLY A 1 297 ? 17.281 -8.591 -61.492 1.00 21.61 358 GLY A O 1
ATOM 2147 N N . ALA A 1 298 ? 16.067 -6.925 -60.614 1.00 16.72 359 ALA A N 1
ATOM 2148 C CA . ALA A 1 298 ? 14.798 -7.526 -61.025 1.00 16.98 359 ALA A CA 1
ATOM 2149 C C . ALA A 1 298 ? 14.548 -7.479 -62.535 1.00 18.75 359 ALA A C 1
ATOM 2150 O O . ALA A 1 298 ? 13.679 -8.166 -63.037 1.00 18.75 359 ALA A O 1
ATOM 2152 N N . GLY A 1 299 ? 15.290 -6.653 -63.251 1.00 21.13 360 GLY A N 1
ATOM 2153 C CA . GLY A 1 299 ? 15.147 -6.571 -64.703 1.00 23.25 360 GLY A CA 1
ATOM 2154 C C . GLY A 1 299 ? 13.922 -5.885 -65.266 1.00 28.99 360 GLY A C 1
ATOM 2155 O O . GLY A 1 299 ? 13.563 -6.101 -66.449 1.00 33.84 360 GLY A O 1
ATOM 2156 N N . GLY A 1 300 ? 13.330 -5.031 -64.446 1.00 31.36 361 GLY A N 1
ATOM 2157 C CA . GLY A 1 300 ? 12.145 -4.270 -64.805 1.00 36.78 361 GLY A CA 1
ATOM 2158 C C . GLY A 1 300 ? 11.733 -3.373 -63.635 1.00 36.04 361 GLY A C 1
ATOM 2159 O O . GLY A 1 300 ? 12.495 -3.175 -62.649 1.00 34.87 361 GLY A O 1
#

Nearest PDB structures (foldseek):
  3lye-assembly1_A  TM=1.004E+00  e=4.654E-58  Cryphonectria parasitica
  3m0k-assembly1_A  TM=9.977E-01  e=6.620E-54  Cryphonectria parasitica
  3fa4-assembly1_B  TM=9.779E-01  e=5.145E-37  Aspergillus niger
  3fa4-assembly2_G  TM=9.764E-01  e=1.036E-36  Aspergillus niger
  3fa3-assembly3_J  TM=9.774E-01  e=7.310E-35  Aspergillus niger

Secondary structure (DSSP, 8-state):
-TT-HHHHHHHHHHH----EEEEEE-SHHHHHHHHHTT-S-EEE-HHHHIIIII---SSS-S-HHHHHHHHHHHHTSSTTS--EEEE-TT-SSSHHHHHHHHHHHHHTT--EEEE--B-----B--HHHHHHHHHHHHHHHHHTT---EEEEEE--HHHH-HHHHHHHHHHHHHTT-SEEEE---S-HHHHHHHHHHHTTS-BEEEEETTSSSPP--HHHHHHHT-SEEEEETTTHHHHHHHHHHHHHHHHHHS-----TT--HHHHHHHTTHHHHHHHHHHTT-

Radius of gyration: 19.53 Å; Cα contacts (8 Å, |Δi|>4): 539; chains: 1; bounding box: 37×56×63 Å

Solvent-accessible surface area: 14356 Å² total; per-residue (Å²): 166,60,123,24,9,17,141,62,0,36,94,30,13,108,99,32,123,82,17,6,39,0,12,2,0,26,34,20,88,10,0,38,51,6,40,96,120,38,75,145,0,4,7,0,11,6,18,1,0,2,40,52,105,66,61,80,73,89,129,73,69,10,115,15,121,20,0,58,48,1,0,56,66,4,16,43,37,50,50,119,14,35,6,2,0,0,12,0,37,10,0,40,13,40,64,149,55,0,20,114,0,0,59,14,0,32,142,4,12,2,0,0,0,1,0,10,0,42,66,92,145,104,152,20,16,53,84,107,96,0,14,57,22,0,110,16,0,12,45,2,20,177,150,68,224,28,58,0,0,0,0,0,30,0,1,0,13,106,58,94,26,62,137,33,0,10,74,6,0,96,22,0,83,111,54,27,6,24,0,0,0,2,19,29,8,141,44,90,147,36,0,40,43,0,18,73,36,4,62,139,29,25,2,0,7,18,24,44,84,133,32,198,42,49,142,11,67,60,146,62,0,103,91,31,34,2,33,0,0,0,42,12,70,38,35,38,34,73,28,138,58,59,102,133,114,32,98,49,72,74,179,83,139,57,86,74,49,64,99,136,48,76,50,92,79,110,70,117,103,26,57,14,44,106,81,57,89,105,112,87,116,68,82,74,87

Foldseek 3Di:
DFLAQQVQVLCLVPVHLAAQEAEEDAALLRLLVCQVVPRQEYEHEQQSLCCVVPVDGNQLPDALVSQLVRLLCNQVLPRPGHAYEYECEQQRDFLVSLLVSLLSCSVSSHNEYEHEQVDNNVHGDDLVRSLSSLLSNQVNCVVVVHSYAYEYEYACCPPPRDVVQLVSQVSSVVSPHQEYEYPDDAALVSVLVSPVSPPPRAYEAEAEVVDRHDDADSVRNSVSRHRYYYYHPSPVVVVVVLVVVQVVCCVPPVDSDDPVVPDPVVSVVSSCPVVVVCVVVVVPD

CATH classification: 3.20.20.60

B-factor: mean 20.14, std 11.63, range [6.06, 56.76]